Protein AF-A0A7K0EUH5-F1 (afdb_monomer)

Mean predicted aligned error: 6.53 Å

Radius of gyration: 20.94 Å; Cα contacts (8 Å, |Δi|>4): 415; chains: 1; bounding box: 50×51×57 Å

Solvent-accessible surface area (backbone atoms only — not comparable to full-atom values): 18573 Å² total; per-residue (Å²): 131,85,80,78,76,78,46,29,36,31,38,36,71,46,43,67,42,70,40,89,89,59,64,76,72,32,79,40,45,102,43,34,27,43,32,71,52,50,73,70,52,47,52,52,52,52,52,55,46,42,74,75,34,82,72,38,62,70,56,56,44,62,34,36,34,41,69,46,82,37,97,86,48,102,65,42,63,47,82,56,56,74,44,55,84,92,66,38,36,51,37,25,42,36,43,50,91,74,90,55,72,70,66,54,55,53,45,51,43,28,34,36,51,55,84,56,43,44,69,46,54,36,41,37,38,94,50,98,61,78,87,68,51,51,70,53,71,60,67,45,42,49,50,20,45,48,52,41,60,74,76,44,53,86,81,58,72,36,66,48,41,65,69,53,44,52,48,31,27,52,47,33,53,37,48,53,56,52,69,72,45,84,54,69,79,55,51,56,57,53,50,41,50,52,54,53,47,54,49,53,44,40,40,80,87,42,68,62,44,44,48,51,52,51,50,42,48,45,66,56,48,46,58,90,49,86,87,75,53,76,55,64,77,57,46,52,25,54,54,52,44,56,48,42,75,66,42,97,69,54,82,66,45,65,84,71,28,97,62,52,87,57,57,67,38,60,54,42,45,29,50,51,50,52,46,52,36,59,77,71,68,48,87,87,61,34,77,99,39,92,42,30,82,46,69,46,72,67,48,42,36,56,51,48,49,56,54,48,30,53,49,53,54,46,40,56,75,44,48,68,57,42,58,51,50,21,77,105

Sequence (328 aa):
METVEINDFIFLLNAYRISSDIKLPFLITENYYLERASEKQVHVIKEKLIEHTAYFKQYIAFHEISFTLNQYNENPFRFGKELDNQNWNYYIIASRNIKDLDQRFDLRVCCHLYNNLLMGPEFSFTSSEISNPFFDFDPLVLASYYEFLSLDIMKYNIEITLSMLQGIGDSYKRLKDLMSNSRESYQLIKMAIYNYYNTSKTPNQSQYKFLEFMSIFEFLLTEDTNGRGNPISRQLPAKIHLLNNRFSQSIDLKKYFDNPETPIKTFIEKLYSLRSDIAHGNIIKFKDSKIESLKNVYTAKLFANDLLSKTLIHSLIEPKLILDLKKC

Secondary structure (DSSP, 8-state):
-------EEEEETTEEEE-TTPPSSEEEETTEEEEEPPHHHHHHHHHHHHHH-TTHHHHHHHHHEEEEE-TTSSS-EEEEEEPPGGG---EEEEE-S---THHHHHHHHHHHHTTT--EEEEEE-SSS-TTS-EEE--HHHHHHHHHHHHHTGGG--EEEPHHHHHHHHHHHHHHHHHHH---HHHHHHHHHHHHHHHGGGS-TT-HHHHHHHHHHHHHHH----TTSS--HHHHHHHHHHHHHTTSSS---GGGT-S-TTS-HHHHHHHHHHHHHHHHTT-----TTSTTGGG-SHHHHHHHHHHHHHHHHHHHHH-HHHHHHHHH-

pLDDT: mean 84.82, std 12.95, range [41.34, 98.06]

Foldseek 3Di:
DPDQQQQKKWWQQQAQAAPPPDDPQDDLAPFKTKHADDPLRLVVVLVVQCVVDVVCVVSQQSQQWDWAADPPDPPRIDTHGGHDPVRGRTIIITGGPDPDPVLVVLLQLLCCLQLHRPGAWIFGHPDPDSPDTDTDHDVLLVVLVVLCVVPPSNPRRDHHYPVSSNLSSLLSVLLVVLVVDPPPLSVLLVVLSVLLSCLSSPHLVDLVSLLSLVVSLCSQQADDPVPPDDPPLVLSLVLLLVLQVVFPHHDQCVVQFPCSVPRSSLLSNLSVVVSVCVVVVHDDDLPPDSNVRNVDSSSNSVSSSNSSSSVSSVCSVCVVSSSVSHVD

Organism: NCBI:txid2025311

Structure (mmCIF, N/CA/C/O backbone):
data_AF-A0A7K0EUH5-F1
#
_entry.id   AF-A0A7K0EUH5-F1
#
loop_
_atom_site.group_PDB
_atom_site.id
_atom_site.type_symbol
_atom_site.label_atom_id
_atom_site.label_alt_id
_atom_site.label_comp_id
_atom_site.label_asym_id
_atom_site.label_entity_id
_atom_site.label_seq_id
_atom_site.pdbx_PDB_ins_code
_atom_site.Cartn_x
_atom_site.Cartn_y
_atom_site.Cartn_z
_atom_site.occupancy
_atom_site.B_iso_or_equiv
_atom_site.auth_seq_id
_atom_site.auth_comp_id
_atom_site.auth_asym_id
_atom_site.auth_atom_id
_atom_site.pdbx_PDB_model_num
ATOM 1 N N . MET A 1 1 ? -26.898 -11.585 23.975 1.00 43.28 1 MET A N 1
ATOM 2 C CA . MET A 1 1 ? -25.611 -11.495 23.259 1.00 43.28 1 MET A CA 1
ATOM 3 C C . MET A 1 1 ? -24.602 -11.013 24.274 1.00 43.28 1 MET A C 1
ATOM 5 O O . MET A 1 1 ? -24.772 -9.905 24.764 1.00 43.28 1 MET A O 1
ATOM 9 N N . GLU A 1 2 ? -23.656 -11.858 24.673 1.00 41.34 2 GLU A N 1
ATOM 10 C CA . GLU A 1 2 ? -22.540 -11.418 25.515 1.00 41.34 2 GLU A CA 1
ATOM 11 C C . GLU A 1 2 ? -21.740 -10.369 24.739 1.00 41.34 2 GLU A C 1
ATOM 13 O O . GLU A 1 2 ? -21.391 -10.574 23.574 1.00 41.34 2 GLU A O 1
ATOM 18 N N . THR A 1 3 ? -21.517 -9.210 25.352 1.00 50.75 3 THR A N 1
ATOM 19 C CA . THR A 1 3 ? -20.623 -8.187 24.819 1.00 50.75 3 THR A CA 1
ATOM 20 C C . THR A 1 3 ? -19.206 -8.735 24.903 1.00 50.75 3 THR A C 1
ATOM 22 O O . THR A 1 3 ? -18.606 -8.719 25.974 1.00 50.75 3 THR A O 1
ATOM 25 N N . VAL A 1 4 ? -18.695 -9.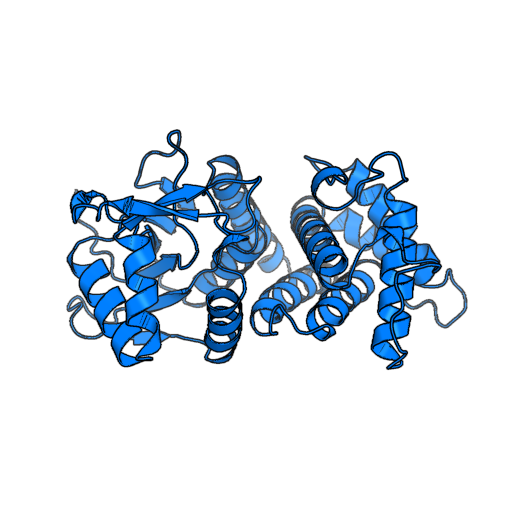269 23.793 1.00 55.34 4 VAL A N 1
ATOM 26 C CA . VAL A 1 4 ? -17.276 -9.617 23.671 1.00 55.34 4 VAL A CA 1
ATOM 27 C C . VAL A 1 4 ? -16.491 -8.323 23.859 1.00 55.34 4 VAL A C 1
ATOM 29 O O . VAL A 1 4 ? -16.595 -7.410 23.039 1.00 55.34 4 VAL A O 1
ATOM 32 N N . GLU A 1 5 ? -15.776 -8.222 24.975 1.00 62.75 5 GLU A N 1
ATOM 33 C CA . GLU A 1 5 ? -14.944 -7.067 25.286 1.00 62.75 5 GLU A CA 1
ATOM 34 C C . GLU A 1 5 ? -13.823 -6.986 24.238 1.00 62.75 5 GLU A C 1
ATOM 36 O O . GLU A 1 5 ? -13.088 -7.952 24.010 1.00 62.75 5 GLU A O 1
ATOM 41 N N . ILE A 1 6 ? -13.762 -5.870 23.505 1.00 60.91 6 ILE A N 1
ATOM 42 C CA . ILE A 1 6 ? -12.742 -5.653 22.475 1.00 60.91 6 ILE A CA 1
ATOM 43 C C . ILE A 1 6 ? -11.440 -5.325 23.198 1.00 60.91 6 ILE A C 1
ATOM 45 O O . ILE A 1 6 ? -11.206 -4.178 23.580 1.00 60.91 6 ILE A O 1
ATOM 49 N N . ASN A 1 7 ? -10.608 -6.348 23.368 1.00 70.38 7 ASN A N 1
ATOM 50 C CA . ASN A 1 7 ? -9.346 -6.236 24.089 1.00 70.38 7 ASN A CA 1
ATOM 51 C C . ASN A 1 7 ? -8.161 -5.900 23.189 1.00 70.38 7 ASN A C 1
ATOM 53 O O . ASN A 1 7 ? -7.096 -5.674 23.721 1.00 70.38 7 ASN A O 1
ATOM 57 N N . ASP A 1 8 ? -8.294 -5.848 21.861 1.00 85.19 8 ASP A N 1
ATOM 58 C CA . ASP A 1 8 ? -7.186 -5.464 20.980 1.00 85.19 8 ASP A CA 1
ATOM 59 C C . ASP A 1 8 ? -7.700 -4.684 19.771 1.00 85.19 8 ASP A C 1
ATOM 61 O O . ASP A 1 8 ? -8.682 -5.071 19.124 1.00 85.19 8 ASP A O 1
ATOM 65 N N . PHE A 1 9 ? -7.026 -3.587 19.434 1.00 88.88 9 PHE A N 1
ATOM 66 C CA . PHE A 1 9 ? -7.367 -2.808 18.253 1.00 88.88 9 PHE A CA 1
ATOM 67 C C . PHE A 1 9 ? -6.162 -2.098 17.645 1.00 88.88 9 PHE A C 1
ATOM 69 O O . PHE A 1 9 ? -5.162 -1.815 18.304 1.00 88.88 9 PHE A O 1
ATOM 76 N N . ILE A 1 10 ? -6.285 -1.770 16.362 1.00 88.31 10 ILE A N 1
ATOM 77 C CA . ILE A 1 10 ? -5.284 -0.996 15.633 1.00 88.31 10 ILE A CA 1
ATOM 78 C C . ILE A 1 10 ? -5.914 0.317 15.195 1.00 88.31 10 ILE A C 1
ATOM 80 O O . ILE A 1 10 ? -6.948 0.320 14.526 1.00 88.31 10 ILE A O 1
ATOM 84 N N . PHE A 1 11 ? -5.303 1.435 15.579 1.00 88.31 11 PHE A N 1
ATOM 85 C CA . PHE A 1 11 ? -5.778 2.757 15.184 1.00 88.31 11 PHE A CA 1
ATOM 86 C C . PHE A 1 11 ? -5.409 3.057 13.728 1.00 88.31 11 PHE A C 1
ATOM 88 O O . PHE A 1 11 ? -4.272 2.838 13.311 1.00 88.31 11 PHE A O 1
ATOM 95 N N . LEU A 1 12 ? -6.358 3.566 12.943 1.00 87.38 12 LEU A N 1
ATOM 96 C CA . LEU A 1 12 ? -6.121 3.966 11.557 1.00 87.38 12 LEU A CA 1
ATOM 97 C C . LEU A 1 12 ? -5.727 5.445 11.498 1.00 87.38 12 LEU A C 1
ATOM 99 O O . LEU A 1 12 ? -6.581 6.327 11.540 1.00 87.38 12 LEU A O 1
ATOM 103 N N . LEU A 1 13 ? -4.424 5.710 11.386 1.00 78.62 13 LEU A N 1
ATOM 104 C CA . LEU A 1 13 ? -3.861 7.059 11.516 1.00 78.62 13 LEU A CA 1
ATOM 105 C C . LEU A 1 13 ? -4.276 8.011 10.392 1.00 78.62 13 LEU A C 1
ATOM 107 O O . LEU A 1 13 ? -4.531 9.182 10.646 1.00 78.62 13 LEU A O 1
ATOM 111 N N . ASN A 1 14 ? -4.331 7.521 9.151 1.00 75.00 14 ASN A N 1
ATOM 112 C CA . ASN A 1 14 ? -4.622 8.338 7.967 1.00 75.00 14 ASN A CA 1
ATOM 113 C C . ASN A 1 14 ? -6.053 8.160 7.428 1.00 75.00 14 ASN A C 1
ATOM 115 O O . ASN A 1 14 ? -6.356 8.592 6.311 1.00 75.00 14 ASN A O 1
ATOM 119 N N . ALA A 1 15 ? -6.927 7.508 8.201 1.00 71.88 15 ALA A N 1
ATOM 120 C CA . ALA A 1 15 ? -8.329 7.329 7.859 1.00 71.88 15 ALA A CA 1
ATOM 121 C C . ALA A 1 15 ? -9.161 8.463 8.459 1.00 71.88 15 ALA A C 1
ATOM 123 O O . ALA A 1 15 ? -9.450 8.476 9.653 1.00 71.88 15 ALA A O 1
ATOM 124 N N . TYR A 1 16 ? -9.580 9.403 7.617 1.00 74.06 16 TYR A N 1
ATOM 125 C CA . TYR A 1 16 ? -10.341 10.574 8.070 1.00 74.06 16 TYR A CA 1
ATOM 126 C C . TYR A 1 16 ? -11.807 10.542 7.650 1.00 74.06 16 TYR A C 1
ATOM 128 O O . TYR A 1 16 ? -12.625 11.280 8.192 1.00 74.06 16 TYR A O 1
ATOM 136 N N . ARG A 1 17 ? -12.159 9.674 6.699 1.00 84.56 17 ARG A N 1
ATOM 137 C CA . ARG A 1 17 ? -13.533 9.482 6.249 1.00 84.56 17 ARG A CA 1
ATOM 138 C C . ARG A 1 17 ? -13.773 8.023 5.909 1.00 84.56 17 ARG A C 1
ATOM 140 O O . ARG A 1 17 ? -12.926 7.360 5.316 1.00 84.56 17 ARG A O 1
ATOM 147 N N . ILE A 1 18 ? -14.961 7.556 6.254 1.00 89.62 18 ILE A N 1
ATOM 148 C CA . ILE A 1 18 ? -15.502 6.290 5.784 1.00 89.62 18 ILE A CA 1
ATOM 149 C C . ILE A 1 18 ? -16.613 6.630 4.797 1.00 89.62 18 ILE A C 1
ATOM 151 O O . ILE A 1 18 ? -17.441 7.507 5.068 1.00 89.62 18 ILE A O 1
ATOM 155 N N . SER A 1 19 ? -16.592 5.975 3.640 1.00 92.00 19 SER A N 1
ATOM 156 C CA . SER A 1 19 ? -17.619 6.147 2.621 1.00 92.00 19 SER A CA 1
ATOM 157 C C . SER A 1 19 ? -19.003 5.830 3.197 1.00 92.00 19 SER A C 1
ATOM 159 O O . SER A 1 19 ? -19.171 4.916 4.004 1.00 92.00 19 SER A O 1
ATOM 161 N N . SER A 1 20 ? -20.012 6.608 2.804 1.00 92.50 20 SER A N 1
ATOM 162 C CA . SER A 1 20 ? -21.357 6.560 3.400 1.00 92.50 20 SER A CA 1
ATOM 163 C C . SER A 1 20 ? -22.110 5.245 3.166 1.00 92.50 20 SER A C 1
ATOM 165 O O . SER A 1 20 ? -23.120 4.991 3.817 1.00 92.50 20 SER A O 1
ATOM 167 N N . ASP A 1 21 ? -21.654 4.429 2.218 1.00 94.69 21 ASP A N 1
ATOM 168 C CA . ASP A 1 21 ? -22.181 3.096 1.920 1.00 94.69 21 ASP A CA 1
ATOM 169 C C . ASP A 1 21 ? -21.685 2.014 2.898 1.00 94.69 21 ASP A C 1
ATOM 171 O O . ASP A 1 21 ? -22.255 0.923 2.947 1.00 94.69 21 ASP A O 1
ATOM 175 N N . ILE A 1 22 ? -20.674 2.310 3.721 1.00 96.06 22 ILE A N 1
ATOM 176 C CA . ILE A 1 22 ? -20.170 1.396 4.747 1.00 96.06 22 ILE A CA 1
ATOM 177 C C . ILE A 1 22 ? -20.955 1.598 6.046 1.00 96.06 22 ILE A C 1
ATOM 179 O O . ILE A 1 22 ? -20.916 2.658 6.673 1.00 96.06 22 ILE A O 1
ATOM 183 N N . LYS A 1 23 ? -21.626 0.537 6.501 1.00 96.44 23 LYS A N 1
ATOM 184 C CA . LYS A 1 23 ? -22.253 0.485 7.829 1.00 96.44 23 LYS A CA 1
ATOM 185 C C . LYS A 1 23 ? -21.263 -0.077 8.843 1.00 96.44 23 LYS A C 1
ATOM 187 O O . LYS A 1 23 ? -20.721 -1.156 8.628 1.00 96.44 23 LYS A O 1
ATOM 192 N N . LEU A 1 24 ? -21.052 0.649 9.940 1.00 95.12 24 LEU A N 1
ATOM 193 C CA . LEU A 1 24 ? -20.181 0.225 11.037 1.00 95.12 24 LEU A CA 1
ATOM 194 C C . LEU A 1 24 ? -20.993 -0.469 12.147 1.00 95.12 24 LEU A C 1
ATOM 196 O O . LEU A 1 24 ? -22.111 -0.025 12.421 1.00 95.12 24 LEU A O 1
ATOM 200 N N . PRO A 1 25 ? -20.444 -1.506 12.808 1.00 96.00 25 PRO A N 1
ATOM 201 C CA . PRO A 1 25 ? -19.154 -2.143 12.518 1.00 96.00 25 PRO A CA 1
ATOM 202 C C . PRO A 1 25 ? -19.183 -2.918 11.186 1.00 96.00 25 PRO A C 1
ATOM 204 O O . PRO A 1 25 ? -20.187 -3.546 10.855 1.00 96.00 25 PRO A O 1
ATOM 207 N N . PHE A 1 26 ? -18.084 -2.881 10.427 1.00 96.06 26 PHE A N 1
ATOM 208 C CA . PHE A 1 26 ? -17.949 -3.592 9.150 1.00 96.06 26 PHE A CA 1
ATOM 209 C C . PHE A 1 26 ? -16.983 -4.771 9.290 1.00 96.06 26 PHE A C 1
ATOM 211 O O . PHE A 1 26 ? -15.831 -4.577 9.671 1.00 96.06 26 PHE A O 1
ATOM 218 N N . LEU A 1 27 ? -17.427 -5.982 8.950 1.00 95.94 27 LEU A N 1
ATOM 219 C CA . LEU A 1 27 ? -16.596 -7.189 8.959 1.00 95.94 27 LEU A CA 1
ATOM 220 C C . LEU A 1 27 ? -15.605 -7.167 7.783 1.00 95.94 27 LEU A C 1
ATOM 222 O O . LEU A 1 27 ? -16.016 -7.311 6.634 1.00 95.94 27 LEU A O 1
ATOM 226 N N . ILE A 1 28 ? -14.310 -7.015 8.065 1.00 95.06 28 ILE A N 1
ATOM 227 C CA . ILE A 1 28 ? -13.242 -7.090 7.053 1.00 95.06 28 ILE A CA 1
ATOM 228 C C . ILE A 1 28 ? -12.889 -8.559 6.785 1.00 95.06 28 ILE A C 1
ATOM 230 O O . ILE A 1 28 ? -12.829 -8.998 5.640 1.00 95.06 28 ILE A O 1
ATOM 234 N N . THR A 1 29 ? -12.657 -9.324 7.854 1.00 93.44 29 THR A N 1
ATOM 235 C CA . THR A 1 29 ? -12.379 -10.773 7.837 1.00 93.44 29 THR A CA 1
ATOM 236 C C . THR A 1 29 ? -13.012 -11.406 9.082 1.00 93.44 29 THR A C 1
ATOM 238 O O . THR A 1 29 ? -13.458 -10.667 9.952 1.00 93.44 29 THR A O 1
ATOM 241 N N . GLU A 1 30 ? -13.040 -12.741 9.197 1.00 89.94 30 GLU A N 1
ATOM 242 C CA . GLU A 1 30 ? -13.678 -13.497 10.298 1.00 89.94 30 GLU A CA 1
ATOM 243 C C . GLU A 1 30 ? -13.457 -12.895 11.702 1.00 89.94 30 GLU A C 1
ATOM 245 O O . GLU A 1 30 ? -14.389 -12.844 12.506 1.00 89.94 30 GLU A O 1
ATOM 250 N N . ASN A 1 31 ? -12.260 -12.354 11.956 1.00 90.56 31 ASN A N 1
ATOM 251 C CA . ASN A 1 31 ? -11.856 -11.828 13.260 1.00 90.56 31 ASN A CA 1
ATOM 252 C C . ASN A 1 31 ? -11.599 -10.312 13.293 1.00 90.56 31 ASN A C 1
ATOM 254 O O . ASN A 1 31 ? -11.258 -9.785 14.351 1.00 90.56 31 ASN A O 1
ATOM 258 N N . TYR A 1 32 ? -11.747 -9.601 12.173 1.00 92.25 32 TYR A N 1
ATOM 259 C CA . TYR A 1 32 ? -11.386 -8.184 12.079 1.00 92.25 32 TYR A CA 1
ATOM 260 C C . TYR A 1 32 ? -12.544 -7.316 11.622 1.00 92.25 32 TYR A C 1
ATOM 262 O O . TYR A 1 32 ? -13.162 -7.571 10.586 1.00 92.25 32 TYR A O 1
ATOM 270 N N . TYR A 1 33 ? -12.779 -6.242 12.368 1.00 94.62 33 TYR A N 1
ATOM 271 C CA . TYR A 1 33 ? -13.891 -5.329 12.152 1.00 94.62 33 TYR A CA 1
ATOM 272 C C . TYR A 1 33 ? -13.383 -3.896 12.056 1.00 94.62 33 TYR A C 1
ATOM 274 O O . TYR A 1 33 ? -12.627 -3.452 12.914 1.00 94.62 33 TYR A O 1
ATOM 282 N N . LEU A 1 34 ? -13.813 -3.157 11.035 1.00 94.81 34 LEU A N 1
ATOM 283 C CA . LEU A 1 34 ? -13.679 -1.704 11.016 1.00 94.81 34 LEU A CA 1
ATOM 284 C C . LEU A 1 34 ? -14.784 -1.101 11.882 1.00 94.81 34 LEU A C 1
ATOM 286 O O . LEU A 1 34 ? -15.968 -1.344 11.634 1.00 94.81 34 LEU A O 1
ATOM 290 N N . GLU A 1 35 ? -14.409 -0.290 12.866 1.00 94.75 35 GLU A N 1
ATOM 291 C CA . GLU A 1 35 ? -15.338 0.305 13.829 1.00 94.75 35 GLU A CA 1
ATOM 292 C C . GLU A 1 35 ? -14.965 1.759 14.145 1.00 94.75 35 GLU A C 1
ATOM 294 O O . GLU A 1 35 ? -13.840 2.201 13.895 1.00 94.75 35 GLU A O 1
ATOM 299 N N . ARG A 1 36 ? -15.911 2.510 14.724 1.00 93.62 36 ARG A N 1
ATOM 300 C CA . ARG A 1 36 ? -15.568 3.742 15.446 1.00 93.62 36 ARG A CA 1
ATOM 301 C C . ARG A 1 36 ? -14.983 3.363 16.799 1.00 93.62 36 ARG A C 1
ATOM 303 O O . ARG A 1 36 ? -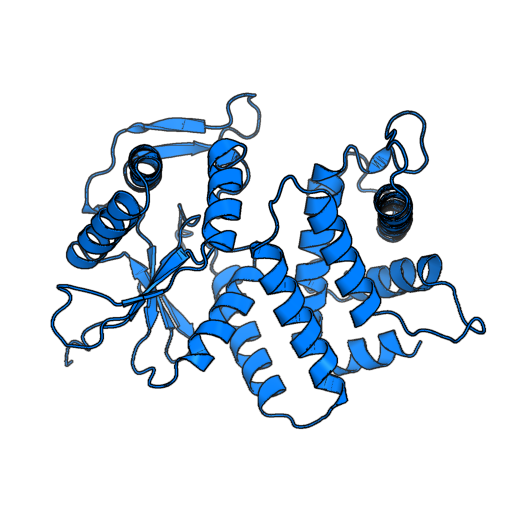15.504 2.470 17.463 1.00 93.62 36 ARG A O 1
ATOM 310 N N . ALA A 1 37 ? -13.936 4.066 17.209 1.00 92.56 37 ALA A N 1
ATOM 311 C CA . ALA A 1 37 ? -13.405 3.939 18.554 1.00 92.56 37 ALA A CA 1
ATOM 312 C C . ALA A 1 37 ? -14.461 4.385 19.581 1.00 92.56 37 ALA A C 1
ATOM 314 O O . ALA A 1 37 ? -15.111 5.416 19.413 1.00 92.56 37 ALA A O 1
ATOM 315 N N . SER A 1 38 ? -14.611 3.621 20.659 1.00 92.12 38 SER A N 1
ATOM 316 C CA . SER A 1 38 ? -15.360 4.042 21.847 1.00 92.12 38 SER A CA 1
ATOM 317 C C . SER A 1 38 ? -14.645 5.186 22.571 1.00 92.12 38 SER A C 1
ATOM 319 O O . SER A 1 38 ? -13.440 5.372 22.406 1.00 92.12 38 SER A O 1
ATOM 321 N N . GLU A 1 39 ? -15.347 5.914 23.445 1.00 91.56 39 GLU A N 1
ATOM 322 C CA . GLU A 1 39 ? -14.747 7.004 24.235 1.00 91.56 39 GLU A CA 1
ATOM 323 C C . GLU A 1 39 ? -13.500 6.551 25.012 1.00 91.56 39 GLU A C 1
ATOM 325 O O . GLU A 1 39 ? -12.492 7.256 25.052 1.00 91.56 39 GLU A O 1
ATOM 330 N N . LYS A 1 40 ? -13.535 5.329 25.559 1.00 89.00 40 LYS A N 1
ATOM 331 C CA . LYS A 1 40 ? -12.407 4.720 26.272 1.00 89.00 40 LYS A CA 1
ATOM 332 C C . LYS A 1 40 ? -11.210 4.482 25.349 1.00 89.00 40 LYS A C 1
ATOM 334 O O . LYS A 1 40 ? -10.081 4.791 25.714 1.00 89.00 40 LYS A O 1
ATOM 339 N N . GLN A 1 41 ? -11.453 3.973 24.141 1.00 90.06 41 GLN A N 1
ATOM 340 C CA . GLN A 1 41 ? -10.403 3.757 23.142 1.00 90.06 41 GLN A CA 1
ATOM 341 C C . GLN A 1 41 ? -9.831 5.086 22.640 1.00 90.06 41 GLN A C 1
ATOM 343 O O . GLN A 1 41 ? -8.618 5.203 22.513 1.00 90.06 41 GLN A O 1
ATOM 348 N N . VAL A 1 42 ? -10.669 6.105 22.420 1.00 91.94 42 VAL A N 1
ATOM 349 C CA . VAL A 1 42 ? -10.207 7.455 22.060 1.00 91.94 42 VAL A CA 1
ATOM 350 C C . VAL A 1 42 ? -9.311 8.034 23.149 1.00 91.94 42 VAL A C 1
ATOM 352 O O . VAL A 1 42 ? -8.251 8.570 22.836 1.00 91.94 42 VAL A O 1
ATOM 355 N N . HIS A 1 43 ? -9.698 7.903 24.420 1.00 90.06 43 HIS A N 1
ATOM 356 C CA . HIS A 1 43 ? -8.879 8.365 25.537 1.00 90.06 43 HIS A CA 1
ATOM 357 C C . HIS A 1 43 ? -7.488 7.718 25.520 1.00 90.06 43 HIS A C 1
ATOM 359 O O . HIS A 1 43 ? -6.490 8.435 25.514 1.00 90.06 43 HIS A O 1
ATOM 365 N N . VAL A 1 44 ? -7.432 6.387 25.397 1.00 88.50 44 VAL A N 1
ATOM 366 C CA . VAL A 1 44 ? -6.176 5.629 25.300 1.00 88.50 44 VAL A CA 1
ATOM 367 C C . VAL A 1 44 ? -5.339 6.062 24.094 1.00 88.50 44 VAL A C 1
ATOM 369 O O . VAL A 1 44 ? -4.139 6.291 24.233 1.00 88.50 44 VAL A O 1
ATOM 372 N N . ILE A 1 45 ? -5.953 6.199 22.912 1.00 87.94 45 ILE A N 1
ATOM 373 C CA . ILE A 1 45 ? -5.262 6.649 21.696 1.00 87.94 45 ILE A CA 1
ATOM 374 C C . ILE A 1 45 ? -4.626 8.020 21.940 1.00 87.94 45 ILE A C 1
ATOM 376 O O . ILE A 1 45 ? -3.443 8.207 21.663 1.00 87.94 45 ILE A O 1
ATOM 380 N N . LYS A 1 46 ? -5.391 8.977 22.479 1.00 88.94 46 LYS A N 1
ATOM 381 C CA . LYS A 1 46 ? -4.913 10.342 22.733 1.00 88.94 46 LYS A CA 1
ATOM 382 C C . LYS A 1 46 ? -3.786 10.357 23.756 1.00 88.94 46 LYS A C 1
ATOM 384 O O . LYS A 1 46 ? -2.757 10.970 23.493 1.00 88.94 46 LYS A O 1
ATOM 389 N N . GLU A 1 47 ? -3.968 9.685 24.889 1.00 87.25 47 GLU A N 1
ATOM 390 C CA . GLU A 1 47 ? -2.967 9.593 25.951 1.00 87.25 47 GLU A CA 1
ATOM 391 C C . GLU A 1 47 ? -1.657 9.021 25.407 1.00 87.25 47 GLU A C 1
ATOM 393 O O . GLU A 1 47 ? -0.626 9.689 25.459 1.00 87.25 47 GLU A O 1
ATOM 398 N N . LYS A 1 48 ? -1.707 7.844 24.774 1.00 83.81 48 LYS A N 1
ATOM 399 C CA . LYS A 1 48 ? -0.509 7.164 24.273 1.00 83.81 48 LYS A CA 1
ATOM 400 C C . LYS A 1 48 ? 0.160 7.921 23.132 1.00 83.81 48 LYS A C 1
ATOM 402 O O . LYS A 1 48 ? 1.385 8.000 23.109 1.00 83.81 48 LYS A O 1
ATOM 407 N N . LEU A 1 49 ? -0.591 8.524 22.209 1.00 80.25 49 LEU A N 1
ATOM 408 C CA . LEU A 1 49 ? 0.014 9.364 21.170 1.00 80.25 49 LEU A CA 1
ATOM 409 C C . LEU A 1 49 ? 0.710 10.590 21.783 1.00 80.25 49 LEU A C 1
ATOM 411 O O . LEU A 1 49 ? 1.847 10.882 21.422 1.00 80.25 49 LEU A O 1
ATOM 415 N N . ILE A 1 50 ? 0.080 11.276 22.741 1.00 80.88 50 ILE A N 1
ATOM 416 C CA . ILE A 1 50 ? 0.667 12.452 23.405 1.00 80.88 50 ILE A CA 1
ATOM 417 C C . ILE A 1 50 ? 1.908 12.082 24.228 1.00 80.88 50 ILE A C 1
ATOM 419 O O . ILE A 1 50 ? 2.890 12.823 24.192 1.00 80.88 50 ILE A O 1
ATOM 423 N N . GLU A 1 51 ? 1.879 10.959 24.952 1.00 79.19 51 GLU A N 1
ATOM 424 C CA . GLU A 1 51 ? 3.021 10.457 25.730 1.00 79.19 51 GLU A CA 1
ATOM 425 C C . GLU A 1 51 ? 4.256 10.248 24.852 1.00 79.19 51 GLU A C 1
ATOM 427 O O . GLU A 1 51 ? 5.372 10.565 25.263 1.00 79.19 51 GLU A O 1
ATOM 432 N N . HIS A 1 52 ? 4.059 9.741 23.634 1.00 72.19 52 HIS A N 1
ATOM 433 C CA . HIS A 1 52 ? 5.172 9.375 22.771 1.00 72.19 52 HIS A CA 1
ATOM 434 C C . HIS A 1 52 ? 5.750 10.569 22.012 1.00 72.19 52 HIS A C 1
ATOM 436 O O . HIS A 1 52 ? 6.961 10.563 21.808 1.00 72.19 52 HIS A O 1
ATOM 442 N N . THR A 1 53 ? 4.972 11.609 21.652 1.00 66.44 53 THR A N 1
ATOM 443 C CA . THR A 1 53 ? 5.548 12.921 21.279 1.00 66.44 53 THR A CA 1
ATOM 444 C C . THR A 1 53 ? 4.640 14.135 21.509 1.00 66.44 53 THR A C 1
ATOM 446 O O . THR A 1 53 ? 3.436 14.129 21.259 1.00 66.44 53 THR A O 1
ATOM 449 N N . ALA A 1 54 ? 5.268 15.272 21.836 1.00 67.00 54 ALA A N 1
ATOM 450 C CA . ALA A 1 54 ? 4.600 16.573 21.929 1.00 67.00 54 ALA A CA 1
ATOM 451 C C . ALA A 1 54 ? 4.018 17.074 20.588 1.00 67.00 54 ALA A C 1
ATOM 453 O O . ALA A 1 54 ? 3.084 17.880 20.591 1.00 67.00 54 ALA A O 1
ATOM 454 N N . TYR A 1 55 ? 4.533 16.589 19.452 1.00 66.31 55 TYR A N 1
ATOM 455 C CA . TYR A 1 55 ? 4.057 16.965 18.117 1.00 66.31 55 TYR A CA 1
ATOM 456 C C . TYR A 1 55 ? 2.659 16.398 17.820 1.00 66.31 55 TYR A C 1
ATOM 458 O O . TYR A 1 55 ? 1.910 16.988 17.043 1.00 66.31 55 TYR A O 1
ATOM 466 N N . PHE A 1 56 ? 2.246 15.326 18.508 1.00 68.88 56 PHE A N 1
ATOM 467 C CA . PHE A 1 56 ? 0.940 14.694 18.313 1.00 68.88 56 PHE A CA 1
ATOM 468 C C . PHE A 1 56 ? -0.278 15.526 18.692 1.00 68.88 56 PHE A C 1
ATOM 470 O O . PHE A 1 56 ? -1.361 15.270 18.166 1.00 68.88 56 PHE A O 1
ATOM 477 N N . LYS A 1 57 ? -0.127 16.565 19.520 1.00 70.50 57 LYS A N 1
ATOM 478 C CA . LYS A 1 57 ? -1.260 17.424 19.897 1.00 70.50 57 LYS A CA 1
ATOM 479 C C . LYS A 1 57 ? -1.919 18.096 18.693 1.00 70.50 57 LYS A C 1
ATOM 481 O O . LYS A 1 57 ? -3.140 18.178 18.639 1.00 70.50 57 LYS A O 1
ATOM 486 N N . GLN A 1 58 ? -1.126 18.541 17.718 1.00 70.75 58 GLN A N 1
ATOM 487 C CA . GLN A 1 58 ? -1.660 19.144 16.493 1.00 70.75 58 GLN A CA 1
ATOM 488 C C . GLN A 1 58 ? -2.315 18.094 15.586 1.00 70.75 58 GLN A C 1
ATOM 490 O O . GLN A 1 58 ? -3.222 18.419 14.828 1.00 70.75 58 GLN A O 1
ATOM 495 N N . TYR A 1 59 ? -1.892 16.830 15.685 1.00 73.06 59 TYR A N 1
ATOM 496 C CA . TYR A 1 59 ? -2.382 15.758 14.821 1.00 73.06 59 TYR A CA 1
ATOM 497 C C . TYR A 1 59 ? -3.710 15.162 15.283 1.00 73.06 59 TYR A C 1
ATOM 499 O O . TYR A 1 59 ? -4.586 14.892 14.466 1.00 73.06 59 TYR A O 1
ATOM 507 N N . ILE A 1 60 ? -3.890 15.042 16.597 1.00 78.56 60 ILE A N 1
ATOM 508 C CA . ILE A 1 60 ? -5.171 14.696 17.229 1.00 78.56 60 ILE A CA 1
ATOM 509 C C . ILE A 1 60 ? -6.292 15.610 16.714 1.00 78.56 60 ILE A C 1
ATOM 511 O O . ILE A 1 60 ? -7.387 15.138 16.414 1.00 78.56 60 ILE A O 1
ATOM 515 N N . ALA A 1 61 ? -5.989 16.892 16.492 1.00 80.94 61 ALA A N 1
ATOM 516 C CA . ALA A 1 61 ? -6.950 17.857 15.977 1.00 80.94 61 ALA A CA 1
ATOM 517 C C . ALA A 1 61 ? -7.536 17.473 14.601 1.00 80.94 61 ALA A C 1
ATOM 519 O O . ALA A 1 61 ? -8.691 17.789 14.339 1.00 80.94 61 ALA A O 1
ATOM 520 N N . PHE A 1 62 ? -6.823 16.738 13.734 1.00 79.88 62 PHE A N 1
ATOM 521 C CA . PHE A 1 62 ? -7.380 16.295 12.440 1.00 79.88 62 PHE A CA 1
ATOM 522 C C . PHE A 1 62 ? -8.497 15.255 12.582 1.00 79.88 62 PHE A C 1
ATOM 524 O O . PHE A 1 62 ? -9.331 15.126 11.686 1.00 79.88 62 PHE A O 1
ATOM 531 N N . HIS A 1 63 ? -8.542 14.526 13.698 1.00 86.62 63 HIS A N 1
ATOM 532 C CA . HIS A 1 63 ? -9.635 13.599 13.993 1.00 86.62 63 HIS A CA 1
ATOM 533 C C . HIS A 1 63 ? -10.821 14.302 14.668 1.00 86.62 63 HIS A C 1
ATOM 535 O O . HIS A 1 63 ? -11.919 13.750 14.712 1.00 86.62 63 HIS A O 1
ATOM 541 N N . GLU A 1 64 ? -10.619 15.527 15.150 1.00 91.06 64 GLU A N 1
ATOM 542 C CA . GLU A 1 64 ? -11.575 16.286 15.964 1.00 91.06 64 GLU A CA 1
ATOM 543 C C . GLU A 1 64 ? -12.081 17.545 15.249 1.00 91.06 64 GLU A C 1
ATOM 545 O O . GLU A 1 64 ? -12.920 18.263 15.777 1.00 91.06 64 GLU A O 1
ATOM 550 N N . ILE A 1 65 ? -11.612 17.820 14.031 1.00 87.56 65 ILE A N 1
ATOM 551 C CA . ILE A 1 65 ? -11.982 18.997 13.244 1.00 87.56 65 ILE A CA 1
ATOM 552 C C . ILE A 1 65 ? -12.496 18.551 11.875 1.00 87.56 65 ILE A C 1
ATOM 554 O O . ILE A 1 65 ? -11.916 17.698 11.204 1.00 87.56 65 ILE A O 1
ATOM 558 N N . SER A 1 66 ? -13.600 19.152 11.435 1.00 86.56 66 SER A N 1
ATOM 559 C CA . SER A 1 66 ? -14.079 19.002 10.059 1.00 86.56 66 SER A CA 1
ATOM 560 C C . SER A 1 66 ? -13.133 19.708 9.092 1.00 86.56 66 SER A C 1
ATOM 562 O O . SER A 1 66 ? -12.620 20.777 9.396 1.00 86.56 66 SER A O 1
ATOM 564 N N . PHE A 1 67 ? -12.924 19.176 7.896 1.00 80.88 67 PHE A N 1
ATOM 565 C CA . PHE A 1 67 ? -12.150 19.869 6.869 1.00 80.88 67 PHE A CA 1
ATOM 566 C C . PHE A 1 67 ? -12.758 19.635 5.491 1.00 80.88 67 PHE A C 1
ATOM 568 O O . PHE A 1 67 ? -13.412 18.620 5.247 1.00 80.88 67 PHE A O 1
ATOM 575 N N . THR A 1 68 ? -12.536 20.573 4.574 1.00 77.88 68 THR A N 1
ATOM 576 C CA . THR A 1 68 ? -12.883 20.399 3.161 1.00 77.88 68 THR A CA 1
ATOM 577 C C . THR A 1 68 ? -11.626 20.336 2.308 1.00 77.88 68 THR A C 1
ATOM 579 O O . THR A 1 68 ? -10.705 21.132 2.482 1.00 77.88 68 THR A O 1
ATOM 582 N N . LEU A 1 69 ? -11.608 19.369 1.390 1.00 69.31 69 LEU A N 1
ATOM 583 C CA . LEU A 1 69 ? -10.576 19.200 0.371 1.00 69.31 69 LEU A CA 1
ATOM 584 C C . LEU A 1 69 ? -10.863 20.142 -0.799 1.00 69.31 69 LEU A C 1
ATOM 586 O O . LEU A 1 69 ? -11.899 20.014 -1.451 1.00 69.31 69 LEU A O 1
ATOM 590 N N . ASN A 1 70 ? -9.942 21.053 -1.090 1.00 67.38 70 ASN A N 1
ATOM 591 C CA . ASN A 1 70 ? -9.966 21.857 -2.301 1.00 67.38 70 ASN A CA 1
ATOM 592 C C . ASN A 1 70 ? -8.823 21.419 -3.222 1.00 67.38 70 ASN A C 1
ATOM 594 O O . ASN A 1 70 ? -7.677 21.817 -3.040 1.00 67.38 70 ASN A O 1
ATOM 598 N N . GLN A 1 71 ? -9.135 20.582 -4.212 1.00 57.62 71 GLN A N 1
ATOM 599 C CA . GLN A 1 71 ? -8.135 19.953 -5.087 1.00 57.62 71 GLN A CA 1
ATOM 600 C C . GLN A 1 71 ? -7.390 20.941 -6.009 1.00 57.62 71 GLN A C 1
ATOM 602 O O . GLN A 1 71 ? -6.438 20.540 -6.670 1.00 57.62 71 GLN A O 1
ATOM 607 N N . TYR A 1 72 ? -7.795 22.217 -6.046 1.00 57.44 72 TYR A N 1
ATOM 608 C CA . TYR A 1 72 ? -7.301 23.213 -7.005 1.00 57.44 72 TYR A CA 1
ATOM 609 C C . TYR A 1 72 ? -6.484 24.364 -6.391 1.00 57.44 72 TYR A C 1
ATOM 611 O O . TYR A 1 72 ? -6.014 25.218 -7.137 1.00 57.44 72 TYR A O 1
ATOM 619 N N . ASN A 1 73 ? -6.292 24.404 -5.066 1.00 54.38 73 ASN A N 1
ATOM 620 C CA . ASN A 1 73 ? -5.583 25.501 -4.393 1.00 54.38 73 ASN A CA 1
ATOM 621 C C . ASN A 1 73 ? -4.230 25.065 -3.810 1.00 54.38 73 ASN A C 1
ATOM 623 O O . ASN A 1 73 ? -4.071 23.930 -3.370 1.00 54.38 73 ASN A O 1
ATOM 627 N N . GLU A 1 74 ? -3.289 26.015 -3.714 1.00 57.34 74 GLU A N 1
ATOM 628 C CA . GLU A 1 74 ? -1.985 25.841 -3.042 1.00 57.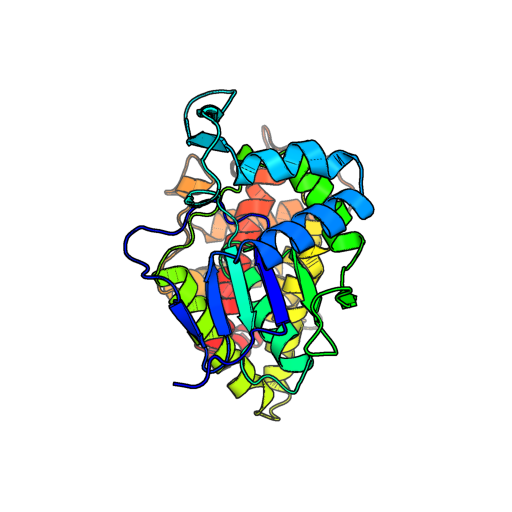34 74 GLU A CA 1
ATOM 629 C C . GLU A 1 74 ? -2.122 25.411 -1.574 1.00 57.34 74 GLU A C 1
ATOM 631 O O . GLU A 1 74 ? -1.241 24.741 -1.038 1.00 57.34 74 GLU A O 1
ATOM 636 N N . ASN A 1 75 ? -3.251 25.751 -0.941 1.00 61.28 75 ASN A N 1
ATOM 637 C CA . ASN A 1 75 ? -3.655 25.206 0.346 1.00 61.28 75 ASN A CA 1
ATOM 638 C C . ASN A 1 75 ? -4.877 24.287 0.155 1.00 61.28 75 ASN A C 1
ATOM 640 O O . ASN A 1 75 ? -6.009 24.777 0.065 1.00 61.28 75 ASN A O 1
ATOM 644 N N . PRO A 1 76 ? -4.671 22.965 0.040 1.00 63.19 76 PRO A N 1
ATOM 645 C CA . PRO A 1 76 ? -5.725 22.021 -0.323 1.00 63.19 76 PRO A CA 1
ATOM 646 C C . PRO A 1 76 ? -6.755 21.774 0.787 1.00 63.19 76 PRO A C 1
ATOM 648 O O . PRO A 1 76 ? -7.698 21.018 0.563 1.00 63.19 76 PRO A O 1
ATOM 651 N N . PHE A 1 77 ? -6.621 22.404 1.962 1.00 65.12 77 PHE A N 1
ATOM 652 C CA . PHE A 1 77 ? -7.559 22.253 3.072 1.00 65.12 77 PHE A CA 1
ATOM 653 C C . PHE A 1 77 ? -8.049 23.578 3.602 1.00 65.12 77 PHE A C 1
ATOM 655 O O . PHE A 1 77 ? -7.286 24.508 3.858 1.00 65.12 77 PHE A O 1
ATOM 662 N N . ARG A 1 78 ? -9.347 23.605 3.884 1.00 75.88 78 ARG A N 1
ATOM 663 C CA . ARG A 1 78 ? -9.928 24.583 4.787 1.00 75.88 78 ARG A CA 1
ATOM 664 C C . ARG A 1 78 ? -10.360 23.852 6.048 1.00 75.88 78 ARG A C 1
ATOM 666 O O . ARG A 1 78 ? -11.311 23.070 6.009 1.00 75.88 78 ARG A O 1
ATOM 673 N N . PHE A 1 79 ? -9.645 24.096 7.146 1.00 82.94 79 PHE A N 1
ATOM 674 C CA . PHE A 1 79 ? -10.090 23.667 8.467 1.00 82.94 79 PHE A CA 1
ATOM 675 C C . PHE A 1 79 ? -11.452 24.300 8.752 1.00 82.94 79 PHE A C 1
ATOM 677 O O . PHE A 1 79 ? -11.668 25.495 8.534 1.00 82.94 79 PHE A O 1
ATOM 684 N N . GLY A 1 80 ? -12.387 23.452 9.148 1.00 85.00 80 GLY A N 1
ATOM 685 C CA . GLY A 1 80 ? -13.750 23.795 9.495 1.00 85.00 80 GLY A CA 1
ATOM 686 C C . GLY A 1 80 ? -13.918 23.907 11.003 1.00 85.00 80 GLY A C 1
ATOM 687 O O . GLY A 1 80 ? -12.998 24.263 11.735 1.00 85.00 80 GLY A O 1
ATOM 688 N N . LYS A 1 81 ? -15.133 23.615 11.462 1.00 91.00 81 LYS A N 1
ATOM 689 C CA . LYS A 1 81 ? -15.468 23.607 12.885 1.00 91.00 81 LYS A CA 1
ATOM 690 C C . LYS A 1 81 ? -14.942 22.351 13.575 1.00 91.00 81 LYS A C 1
ATOM 692 O O . LYS A 1 81 ? -14.843 21.293 12.941 1.00 91.00 81 LYS A O 1
ATOM 697 N N . GLU A 1 82 ? -14.692 22.482 14.870 1.00 91.94 82 GLU A N 1
ATOM 698 C CA . GLU A 1 82 ? -14.534 21.355 15.783 1.00 91.94 82 GLU A CA 1
ATOM 699 C C . GLU A 1 82 ? -15.775 20.450 15.711 1.00 91.94 82 GLU A C 1
ATOM 701 O O . GLU A 1 82 ? -16.914 20.910 15.557 1.00 91.94 82 GLU A O 1
ATOM 706 N N . LEU A 1 83 ? -15.522 19.151 15.723 1.00 90.75 83 LEU A N 1
ATOM 707 C CA . LEU A 1 83 ? -16.512 18.092 15.735 1.00 90.75 83 LEU A CA 1
ATOM 708 C C . LEU A 1 83 ? -16.878 17.796 17.189 1.00 90.75 83 LEU A C 1
ATOM 710 O O . LEU A 1 83 ? -16.021 17.818 18.072 1.00 90.75 83 LEU A O 1
ATOM 714 N N . ASP A 1 84 ? -18.144 17.472 17.432 1.00 92.19 84 ASP A N 1
ATOM 715 C CA . ASP A 1 84 ? -18.514 16.873 18.711 1.00 92.19 84 ASP A CA 1
ATOM 716 C C . ASP A 1 84 ? -17.873 15.478 18.853 1.00 92.19 84 ASP A C 1
ATOM 718 O O . ASP A 1 84 ? -17.475 14.840 17.873 1.00 92.19 84 ASP A O 1
ATOM 722 N N . ASN A 1 85 ? -17.768 15.003 20.094 1.00 88.00 85 ASN A N 1
ATOM 723 C CA . ASN A 1 85 ? -17.167 13.708 20.417 1.00 88.00 85 ASN A CA 1
ATOM 724 C C . ASN A 1 85 ? -17.817 12.533 19.666 1.00 88.00 85 ASN A C 1
ATOM 726 O O . ASN A 1 85 ? -17.135 11.573 19.313 1.00 88.00 85 ASN A O 1
ATOM 730 N N . GLN A 1 86 ? -19.119 12.619 19.384 1.00 87.94 86 GLN A N 1
ATOM 731 C CA . GLN A 1 86 ? -19.870 11.602 18.646 1.00 87.94 86 GLN A CA 1
ATOM 732 C C . GLN A 1 86 ? -19.497 11.559 17.157 1.00 87.94 86 GLN A C 1
ATOM 734 O O . GLN A 1 86 ? -19.609 10.509 16.521 1.00 87.94 86 GLN A O 1
ATOM 739 N N . ASN A 1 87 ? -19.027 12.680 16.605 1.00 89.81 87 ASN A N 1
ATOM 740 C CA . ASN A 1 87 ? -18.629 12.823 15.210 1.00 89.81 87 ASN A CA 1
ATOM 741 C C . ASN A 1 87 ? -17.113 12.781 14.992 1.00 89.81 87 ASN A C 1
ATOM 743 O O . ASN A 1 87 ? -16.681 12.889 13.842 1.00 89.81 87 ASN A O 1
ATOM 747 N N . TRP A 1 88 ? -16.297 12.601 16.036 1.00 93.06 88 TRP A N 1
ATOM 748 C CA . TRP A 1 88 ? -14.855 12.441 15.863 1.00 93.06 88 TRP A CA 1
ATOM 749 C C . TRP A 1 88 ? -14.511 11.267 14.928 1.00 93.06 88 TRP A C 1
ATOM 751 O O . TRP A 1 88 ? -15.169 10.221 14.898 1.00 93.06 88 TRP A O 1
ATOM 761 N N . ASN A 1 89 ? -13.439 11.443 14.160 1.00 90.94 89 ASN A N 1
ATOM 762 C CA . ASN A 1 89 ? -12.965 10.517 13.132 1.00 90.94 89 ASN A CA 1
ATOM 763 C C . ASN A 1 89 ? -11.902 9.553 13.677 1.00 90.94 89 ASN A C 1
ATOM 765 O O . ASN A 1 89 ? -10.834 9.395 13.086 1.00 90.94 89 ASN A O 1
ATOM 769 N N . TYR A 1 90 ? -12.181 8.918 14.816 1.00 92.31 90 TYR A N 1
ATOM 770 C CA . TYR A 1 90 ? -11.343 7.843 15.344 1.00 92.31 90 TYR A CA 1
ATOM 771 C C . TYR A 1 90 ? -11.873 6.498 14.865 1.00 92.31 90 TYR A C 1
ATOM 773 O O . TYR A 1 90 ? -12.888 6.002 15.360 1.00 92.31 90 TYR A O 1
ATOM 781 N N . TYR A 1 91 ? -11.175 5.910 13.900 1.00 92.62 91 TYR A N 1
ATOM 782 C CA . TYR A 1 91 ? -11.510 4.602 13.352 1.00 92.62 91 TYR A CA 1
ATOM 783 C C . TYR A 1 91 ? -10.454 3.577 13.742 1.00 92.62 91 TYR A C 1
ATOM 785 O O . TYR A 1 91 ? -9.254 3.863 13.751 1.00 92.62 91 TYR A O 1
ATOM 793 N N . ILE A 1 92 ? -10.915 2.376 14.063 1.00 92.88 92 ILE A N 1
ATOM 794 C CA . ILE A 1 92 ? -10.068 1.273 14.498 1.00 92.88 92 ILE A CA 1
ATOM 795 C C . ILE A 1 92 ? -10.371 0.021 13.690 1.00 92.88 92 ILE A C 1
ATOM 797 O O . ILE A 1 92 ? -11.494 -0.178 13.225 1.00 92.88 92 ILE A O 1
ATOM 801 N N . ILE A 1 93 ? -9.372 -0.846 13.574 1.00 92.31 93 ILE A N 1
ATOM 802 C CA . ILE A 1 93 ? -9.586 -2.250 13.249 1.00 92.31 93 ILE A CA 1
ATOM 803 C C . ILE A 1 93 ? -9.582 -3.022 14.564 1.00 92.31 93 ILE A C 1
ATOM 805 O O . ILE A 1 93 ? -8.530 -3.207 15.175 1.00 92.31 93 ILE A O 1
ATOM 809 N N . ALA A 1 94 ? -10.766 -3.428 15.009 1.00 91.44 94 ALA A N 1
ATOM 810 C CA . ALA A 1 94 ? -10.955 -4.258 16.185 1.00 91.44 94 ALA A CA 1
ATOM 811 C C . ALA A 1 94 ? -10.667 -5.723 15.844 1.00 91.44 94 ALA A C 1
ATOM 813 O O . ALA A 1 94 ? -11.178 -6.255 14.856 1.00 91.44 94 ALA A O 1
ATOM 814 N N . SER A 1 95 ? -9.863 -6.367 16.684 1.00 88.81 95 SER A N 1
ATOM 815 C CA . SER A 1 95 ? -9.588 -7.799 16.630 1.00 88.81 95 SER A CA 1
ATOM 816 C C . SER A 1 95 ? -10.485 -8.510 17.640 1.00 88.81 95 SER A C 1
ATOM 818 O O . SER A 1 95 ? -10.445 -8.216 18.834 1.00 88.81 95 SER A O 1
ATOM 820 N N . ARG A 1 96 ? -11.297 -9.460 17.177 1.00 87.62 96 ARG A N 1
ATOM 821 C CA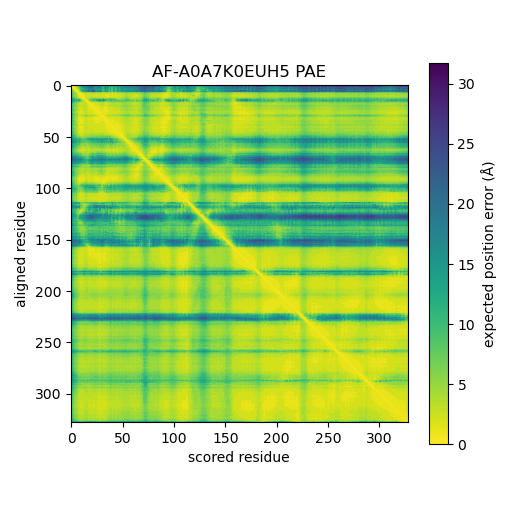 . ARG A 1 96 ? -12.167 -10.280 18.027 1.00 87.62 96 ARG A CA 1
ATOM 822 C C . ARG A 1 96 ? -11.717 -11.732 17.931 1.00 87.62 96 ARG A C 1
ATOM 824 O O . ARG A 1 96 ? -11.561 -12.251 16.835 1.00 87.62 96 ARG A O 1
ATOM 831 N N . ASN A 1 97 ? -11.536 -12.395 19.073 1.00 77.25 97 ASN A N 1
ATOM 832 C CA . ASN A 1 97 ? -11.173 -13.819 19.163 1.00 77.25 97 ASN A CA 1
ATOM 833 C C . ASN A 1 97 ? -9.799 -14.213 18.581 1.00 77.25 97 ASN A C 1
ATOM 835 O O . ASN A 1 97 ? -9.563 -15.394 18.318 1.00 77.25 97 ASN A O 1
ATOM 839 N N . ILE A 1 98 ? -8.865 -13.272 18.414 1.00 69.06 98 ILE A N 1
ATOM 840 C CA . ILE A 1 98 ? -7.525 -13.589 17.904 1.00 69.06 98 ILE A CA 1
ATOM 841 C C . ILE A 1 98 ? -6.611 -13.994 19.051 1.00 69.06 98 ILE A C 1
ATOM 843 O O . ILE A 1 98 ? -6.279 -13.188 19.913 1.00 69.06 98 ILE A O 1
ATOM 847 N N . LYS A 1 99 ? -6.177 -15.255 19.029 1.00 67.00 99 LYS A N 1
ATOM 848 C CA . LYS A 1 99 ? -5.188 -15.795 19.975 1.00 67.00 99 LYS A CA 1
ATOM 849 C C . LYS A 1 99 ? -3.746 -15.685 19.470 1.00 67.00 99 LYS A C 1
ATOM 851 O O . LYS A 1 99 ? -2.825 -15.938 20.235 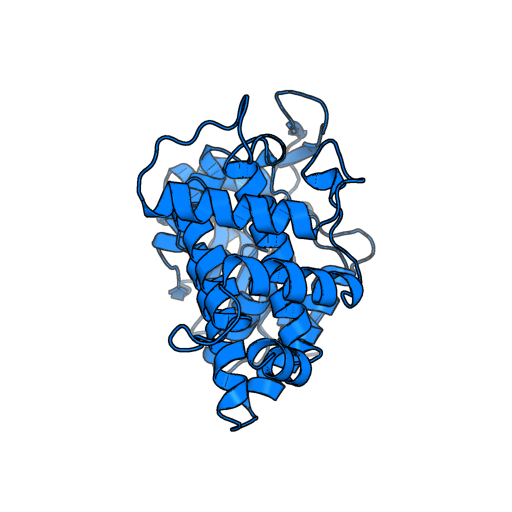1.00 67.00 99 LYS A O 1
ATOM 856 N N . ASP A 1 100 ? -3.562 -15.352 18.194 1.00 68.31 100 ASP A N 1
ATOM 857 C CA . ASP A 1 100 ? -2.288 -15.448 17.483 1.00 68.31 100 ASP A CA 1
ATOM 858 C C . ASP A 1 100 ? -1.862 -14.085 16.912 1.00 68.31 100 ASP A C 1
ATOM 860 O O . ASP A 1 100 ? -2.550 -13.509 16.064 1.00 68.31 100 ASP A O 1
ATOM 864 N N . LEU A 1 101 ? -0.727 -13.571 17.390 1.00 66.88 101 LEU A N 1
ATOM 865 C CA . LEU A 1 101 ? -0.161 -12.281 16.987 1.00 66.88 101 LEU A CA 1
ATOM 866 C C . LEU A 1 101 ? 0.241 -12.258 15.502 1.00 66.88 101 LEU A C 1
ATOM 868 O O . LEU A 1 101 ? 0.101 -11.218 14.855 1.00 66.88 101 LEU A O 1
ATOM 872 N N . ASP A 1 102 ? 0.644 -13.395 14.923 1.00 68.62 102 ASP A N 1
ATOM 873 C CA . ASP A 1 102 ? 1.089 -13.466 13.524 1.00 68.62 102 ASP A CA 1
ATOM 874 C C . ASP A 1 102 ? -0.041 -13.101 12.548 1.00 68.62 102 ASP A C 1
ATOM 876 O O . ASP A 1 102 ? 0.182 -12.525 11.479 1.00 68.62 102 ASP A O 1
ATOM 880 N N . GLN A 1 103 ? -1.295 -13.354 12.936 1.00 74.69 103 GLN A N 1
ATOM 881 C CA . GLN A 1 103 ? -2.465 -13.011 12.127 1.00 74.69 103 GLN A CA 1
ATOM 882 C C . GLN A 1 103 ? -2.660 -11.502 11.956 1.00 74.69 103 GLN A C 1
ATOM 884 O O . GLN A 1 103 ? -3.359 -11.099 11.020 1.00 74.69 103 GLN A O 1
ATOM 889 N N . ARG A 1 104 ? -2.091 -10.678 12.844 1.00 78.75 104 ARG A N 1
ATOM 890 C CA . ARG A 1 104 ? -2.216 -9.210 12.821 1.00 78.75 104 ARG A CA 1
ATOM 891 C C . ARG A 1 104 ? -1.254 -8.588 11.830 1.00 78.75 104 ARG A C 1
ATOM 893 O O . ARG A 1 104 ? -1.626 -7.667 11.100 1.00 78.75 104 ARG A O 1
ATOM 900 N N . PHE A 1 105 ? -0.051 -9.150 11.735 1.00 84.00 105 PHE A N 1
ATOM 901 C CA . PHE A 1 105 ? 0.940 -8.731 10.753 1.00 84.00 105 PHE A CA 1
ATOM 902 C C . PHE A 1 105 ? 0.423 -8.906 9.318 1.00 84.00 105 PHE A C 1
ATOM 904 O O . PHE A 1 105 ? 0.482 -7.968 8.523 1.00 84.00 105 PHE A O 1
ATOM 911 N N . ASP A 1 106 ? -0.179 -10.058 9.007 1.00 89.81 106 ASP A N 1
ATOM 912 C CA . ASP A 1 106 ? -0.735 -10.332 7.675 1.00 89.81 106 ASP A CA 1
ATOM 913 C C . ASP A 1 106 ? -1.825 -9.317 7.272 1.00 89.81 106 ASP A C 1
ATOM 915 O O . ASP A 1 106 ? -1.891 -8.896 6.112 1.00 89.81 106 ASP A O 1
ATOM 919 N N . LEU A 1 107 ? -2.663 -8.869 8.217 1.00 90.25 107 LEU A N 1
ATOM 920 C CA . LEU A 1 107 ? -3.670 -7.843 7.934 1.00 90.25 107 LEU A CA 1
ATOM 921 C C . LEU A 1 107 ? -3.032 -6.474 7.684 1.00 90.25 107 LEU A C 1
ATOM 923 O O . LEU A 1 107 ? -3.427 -5.797 6.739 1.00 90.25 107 LEU A O 1
ATOM 927 N N . ARG A 1 108 ? -2.023 -6.084 8.475 1.00 88.19 108 ARG A N 1
ATOM 928 C CA . ARG A 1 108 ? -1.272 -4.828 8.280 1.00 88.19 108 ARG A CA 1
ATOM 929 C C . ARG A 1 108 ? -0.663 -4.743 6.892 1.00 88.19 108 ARG A C 1
ATOM 931 O O . ARG A 1 108 ? -0.803 -3.731 6.205 1.00 88.19 108 ARG A O 1
ATOM 938 N N . VAL A 1 109 ? -0.046 -5.836 6.467 1.00 90.44 109 VAL A N 1
ATOM 939 C CA . VAL A 1 109 ? 0.496 -5.997 5.122 1.00 90.44 109 VAL A CA 1
ATOM 940 C C . VAL A 1 109 ? -0.599 -5.792 4.069 1.00 90.44 109 VAL A C 1
ATOM 942 O O . VAL A 1 109 ? -0.409 -5.022 3.129 1.00 90.44 109 VAL A O 1
ATOM 945 N N . CYS A 1 110 ? -1.768 -6.416 4.243 1.00 93.44 110 CYS A N 1
ATOM 946 C CA . CYS A 1 110 ? -2.886 -6.271 3.309 1.00 93.44 110 CYS A CA 1
ATOM 947 C C . CYS A 1 110 ? -3.456 -4.847 3.286 1.00 93.44 110 CYS A C 1
ATOM 949 O O . CYS A 1 110 ? -3.693 -4.316 2.207 1.00 93.44 110 CYS A O 1
ATOM 951 N N . CYS A 1 111 ? -3.613 -4.186 4.431 1.00 90.81 111 CYS A N 1
ATOM 952 C CA . CYS A 1 111 ? -4.012 -2.778 4.490 1.00 90.81 111 CYS A CA 1
ATOM 953 C C . CYS A 1 111 ? -3.011 -1.876 3.757 1.00 90.81 111 CYS A C 1
ATOM 955 O O . CYS A 1 111 ? -3.412 -0.994 2.998 1.00 90.81 111 CYS A O 1
ATOM 957 N N . HIS A 1 112 ? -1.709 -2.141 3.903 1.00 88.94 112 HIS A N 1
ATOM 958 C CA . HIS A 1 112 ? -0.677 -1.381 3.205 1.00 88.94 112 HIS A CA 1
ATOM 959 C C . HIS A 1 112 ? -0.747 -1.547 1.678 1.00 88.94 112 HIS A C 1
ATOM 961 O O . HIS A 1 112 ? -0.492 -0.590 0.946 1.00 88.94 112 HIS A O 1
ATOM 967 N N . LEU A 1 113 ? -1.161 -2.721 1.178 1.00 91.94 113 LEU A N 1
ATOM 968 C CA . LEU A 1 113 ? -1.400 -2.925 -0.255 1.00 91.94 113 LEU A CA 1
ATOM 969 C C . LEU A 1 113 ? -2.494 -1.990 -0.795 1.00 91.94 113 LEU A C 1
ATOM 971 O O . LEU A 1 113 ? -2.359 -1.500 -1.910 1.00 91.94 113 LEU A O 1
ATOM 975 N N . TYR A 1 114 ? -3.546 -1.676 -0.037 1.00 90.19 114 TYR A N 1
ATOM 976 C CA . TYR A 1 114 ? -4.658 -0.850 -0.525 1.00 90.19 114 TYR A CA 1
ATOM 977 C C . TYR A 1 114 ? -4.501 0.623 -0.128 1.00 90.19 114 TYR A C 1
ATOM 979 O O . TYR A 1 114 ? -4.969 1.057 0.922 1.00 90.19 114 TYR A O 1
ATOM 987 N N . ASN A 1 115 ? -3.886 1.409 -1.019 1.00 73.62 115 ASN A N 1
ATOM 988 C CA . ASN A 1 115 ? -3.639 2.854 -0.874 1.00 73.62 115 ASN A CA 1
ATOM 989 C C . ASN A 1 115 ? -2.694 3.248 0.270 1.00 73.62 115 ASN A C 1
ATOM 991 O O . ASN A 1 115 ? -2.742 4.390 0.718 1.00 73.62 115 ASN A O 1
ATOM 995 N N . ASN A 1 116 ? -1.812 2.354 0.729 1.00 71.00 116 ASN A N 1
ATOM 996 C CA . ASN A 1 116 ? -0.995 2.598 1.918 1.00 71.00 116 ASN A CA 1
ATOM 997 C C . ASN A 1 116 ? -1.879 3.017 3.103 1.00 71.00 116 ASN A C 1
ATOM 999 O O . ASN A 1 116 ? -1.577 4.010 3.767 1.00 71.00 116 ASN A O 1
ATOM 1003 N N . LEU A 1 117 ? -2.994 2.312 3.345 1.00 74.62 117 LEU A N 1
ATOM 1004 C CA . LEU A 1 117 ? -3.783 2.541 4.552 1.00 74.62 117 LEU A CA 1
ATOM 1005 C C . LEU A 1 117 ? -2.846 2.349 5.752 1.00 74.62 117 LEU A C 1
ATOM 1007 O O . LEU A 1 117 ? -2.364 1.242 6.009 1.00 74.62 117 LEU A O 1
ATOM 1011 N N . LEU A 1 118 ? -2.510 3.454 6.418 1.00 66.19 118 LEU A N 1
ATOM 1012 C CA . LEU A 1 118 ? -1.496 3.484 7.457 1.00 66.19 118 LEU A CA 1
ATOM 1013 C C . LEU A 1 118 ? -2.158 3.011 8.737 1.00 66.19 118 LEU A C 1
ATOM 1015 O O . LEU A 1 118 ? -2.843 3.754 9.444 1.00 66.19 118 LEU A O 1
ATOM 1019 N N . MET A 1 119 ? -1.942 1.734 9.014 1.00 62.19 119 MET A N 1
ATOM 1020 C CA . MET A 1 119 ? -2.222 1.176 10.319 1.00 62.19 119 MET A CA 1
ATOM 1021 C C . MET A 1 119 ? -1.207 1.759 11.292 1.00 62.19 119 MET A C 1
ATOM 1023 O O . MET A 1 119 ? -0.000 1.586 11.132 1.00 62.19 119 MET A O 1
ATOM 1027 N N . GLY A 1 120 ? -1.715 2.521 12.249 1.00 62.28 120 GLY A N 1
ATOM 1028 C CA . GLY A 1 120 ? -0.920 3.170 13.266 1.00 62.28 120 GLY A CA 1
ATOM 1029 C C . GLY A 1 120 ? -0.510 2.247 14.398 1.00 62.28 120 GLY A C 1
ATOM 1030 O O . GLY A 1 120 ? -0.265 1.054 14.168 1.00 62.28 120 GLY A O 1
ATOM 1031 N N . PRO A 1 121 ? -0.398 2.793 15.622 1.00 61.22 121 PRO A N 1
ATOM 1032 C CA . PRO A 1 121 ? -0.027 1.983 16.765 1.00 61.22 121 PRO A CA 1
ATOM 1033 C C . PRO A 1 121 ? -1.019 0.853 17.006 1.00 61.22 121 PRO A C 1
ATOM 1035 O O . PRO A 1 121 ? -2.235 1.015 16.841 1.00 61.22 121 PRO A O 1
ATOM 1038 N N . GLU A 1 122 ? -0.463 -0.302 17.378 1.00 69.81 122 GLU A N 1
ATOM 1039 C CA . GLU A 1 122 ? -1.258 -1.378 17.948 1.00 69.81 122 GLU A CA 1
ATOM 1040 C C . GLU A 1 122 ? -1.510 -1.096 19.416 1.00 69.81 122 GLU A C 1
ATOM 1042 O O . GLU A 1 122 ? -0.583 -0.779 20.162 1.00 69.81 122 GLU A O 1
ATOM 1047 N N . PHE A 1 123 ? -2.749 -1.297 19.835 1.00 72.75 123 PHE A N 1
ATOM 1048 C CA . PHE A 1 123 ? -3.109 -1.305 21.236 1.00 72.75 123 PHE A CA 1
ATOM 1049 C C . PHE A 1 123 ? -3.547 -2.717 21.573 1.00 72.75 123 PHE A C 1
ATOM 1051 O O . PHE A 1 123 ? -4.628 -3.148 21.161 1.00 72.75 123 PHE A O 1
ATOM 1058 N N . SER A 1 124 ? -2.676 -3.436 22.280 1.00 71.19 124 SER A N 1
ATOM 1059 C CA . SER A 1 124 ? -2.988 -4.769 22.781 1.00 71.19 124 SER A CA 1
ATOM 1060 C C . SER A 1 124 ? -3.211 -4.744 24.281 1.00 71.19 124 SER A C 1
ATOM 1062 O O . SER A 1 124 ? -2.406 -4.161 25.004 1.00 71.19 124 SER A O 1
ATOM 1064 N N . PHE A 1 125 ? -4.264 -5.380 24.778 1.00 66.75 125 PHE A N 1
ATOM 1065 C CA . PHE A 1 125 ? -4.583 -5.365 26.204 1.00 66.75 125 PHE A CA 1
ATOM 1066 C C . PHE A 1 125 ? -4.501 -6.784 26.764 1.00 66.75 125 PHE A C 1
ATOM 1068 O O . PHE A 1 125 ? -5.226 -7.690 26.363 1.00 66.75 125 PHE A O 1
ATOM 1075 N N . THR A 1 126 ? -3.570 -6.993 27.695 1.00 52.91 126 THR A N 1
ATOM 1076 C CA . THR A 1 126 ? -3.274 -8.314 28.271 1.00 52.91 126 THR A CA 1
ATOM 1077 C C . THR A 1 126 ? -4.257 -8.732 29.371 1.00 52.91 126 THR A C 1
ATOM 1079 O O . THR A 1 126 ? -4.215 -9.875 29.824 1.00 52.91 126 THR A O 1
ATOM 1082 N N . SER A 1 127 ? -5.164 -7.845 29.789 1.00 55.22 127 SER A N 1
ATOM 1083 C CA . SER A 1 127 ? -6.215 -8.102 30.777 1.00 55.22 127 SER A CA 1
ATOM 1084 C C . SER A 1 127 ? -7.511 -7.365 30.408 1.00 55.22 127 SER A C 1
ATOM 1086 O O . SER A 1 127 ? -7.503 -6.450 29.585 1.00 55.22 127 SER A O 1
ATOM 1088 N N . SER A 1 128 ? -8.626 -7.727 31.052 1.00 55.75 128 SER A N 1
ATOM 1089 C CA . SER A 1 128 ? -9.907 -6.997 30.979 1.00 55.75 128 SER A CA 1
ATOM 1090 C C . SER A 1 128 ? -9.814 -5.547 31.487 1.00 55.75 128 SER A C 1
ATOM 1092 O O . SER A 1 128 ? -10.762 -4.771 31.386 1.00 55.75 128 SER A O 1
ATOM 1094 N N . GLU A 1 129 ? -8.674 -5.144 32.053 1.00 55.31 129 GLU A N 1
ATOM 1095 C CA . GLU A 1 129 ? -8.436 -3.775 32.483 1.00 55.31 129 GLU A CA 1
ATOM 1096 C C . GLU A 1 129 ? -7.649 -3.015 31.414 1.00 55.31 129 GLU A C 1
ATOM 1098 O O . GLU A 1 129 ? -6.429 -3.076 31.310 1.00 55.31 129 GLU A O 1
ATOM 1103 N N . ILE A 1 130 ? -8.386 -2.216 30.643 1.00 59.53 130 ILE A N 1
ATOM 1104 C CA . ILE A 1 130 ? -7.892 -1.298 29.596 1.00 59.53 130 ILE A CA 1
ATOM 1105 C C . ILE A 1 130 ? -6.937 -0.198 30.137 1.00 59.53 130 ILE A C 1
ATOM 1107 O O . ILE A 1 130 ? -6.527 0.695 29.403 1.00 59.53 130 ILE A O 1
ATOM 1111 N N . SER A 1 131 ? -6.566 -0.224 31.419 1.00 58.75 131 SER A N 1
ATOM 1112 C CA . SER A 1 131 ? -5.810 0.848 32.076 1.00 58.75 131 SER A CA 1
ATOM 1113 C C . SER A 1 131 ? -4.363 0.980 31.591 1.00 58.75 131 SER A C 1
ATOM 1115 O O . SER A 1 131 ? -3.792 2.056 31.741 1.00 58.75 131 SER A O 1
ATOM 1117 N N . ASN A 1 132 ? -3.762 -0.057 30.992 1.00 63.97 132 ASN A N 1
ATOM 1118 C CA . ASN A 1 132 ? -2.408 0.052 30.443 1.00 63.97 132 ASN A CA 1
ATOM 1119 C C . ASN A 1 132 ? -2.156 -0.930 29.278 1.00 63.97 132 ASN A C 1
ATOM 1121 O O . ASN A 1 132 ? -1.656 -2.035 29.509 1.00 63.97 132 ASN A O 1
ATOM 1125 N N . PRO A 1 133 ? -2.509 -0.575 28.027 1.00 69.38 133 PRO A N 1
ATOM 1126 C CA . PRO A 1 133 ? -2.225 -1.431 26.880 1.00 69.38 133 PRO A CA 1
ATOM 1127 C C . PRO A 1 133 ? -0.726 -1.613 26.669 1.00 69.38 133 PRO A C 1
ATOM 1129 O O . PRO A 1 133 ? 0.059 -0.671 26.804 1.00 69.38 133 PRO A O 1
ATOM 1132 N N . PHE A 1 134 ? -0.352 -2.802 26.204 1.00 70.56 134 PHE A N 1
ATOM 1133 C CA . PHE A 1 134 ? 0.876 -2.968 25.451 1.00 70.56 134 PHE A CA 1
ATOM 1134 C C . PHE A 1 134 ? 0.758 -2.170 24.149 1.00 70.56 134 PHE A C 1
ATOM 1136 O O . PHE A 1 134 ? -0.112 -2.418 23.308 1.00 70.56 134 PHE A O 1
ATOM 1143 N N . PHE A 1 135 ? 1.627 -1.176 24.028 1.00 69.12 135 PHE A N 1
ATOM 1144 C CA . PHE A 1 135 ? 1.738 -0.305 22.873 1.00 69.12 135 PHE A CA 1
ATOM 1145 C C . PHE A 1 135 ? 2.876 -0.833 22.001 1.00 69.12 135 PHE A C 1
ATOM 1147 O O . PHE A 1 135 ? 4.045 -0.594 22.306 1.00 69.12 135 PHE A O 1
ATOM 1154 N N . ASP A 1 136 ? 2.537 -1.589 20.953 1.00 68.38 136 ASP A N 1
ATOM 1155 C CA . ASP A 1 136 ? 3.532 -2.000 19.962 1.00 68.38 136 ASP A CA 1
ATOM 1156 C C . ASP A 1 136 ? 3.622 -0.943 18.869 1.00 68.38 136 ASP A C 1
ATOM 1158 O O . ASP A 1 136 ? 2.630 -0.596 18.207 1.00 68.38 136 ASP A O 1
ATOM 1162 N N . PHE A 1 137 ? 4.825 -0.404 18.704 1.00 69.38 137 PHE A N 1
ATOM 1163 C CA . PHE A 1 137 ? 5.053 0.689 17.789 1.00 69.38 137 PHE A CA 1
ATOM 1164 C C . PHE A 1 137 ? 6.464 0.683 17.224 1.00 69.38 137 PHE A C 1
ATOM 1166 O O . PHE A 1 137 ? 7.443 0.828 17.951 1.00 69.38 137 PHE A O 1
ATOM 1173 N N . ASP A 1 138 ? 6.558 0.562 15.900 1.00 73.81 138 ASP A N 1
ATOM 1174 C CA . ASP A 1 138 ? 7.821 0.645 15.172 1.00 73.81 138 ASP A CA 1
ATOM 1175 C C . ASP A 1 138 ? 8.246 2.129 15.054 1.00 73.81 138 ASP A C 1
ATOM 1177 O O . ASP A 1 138 ? 7.579 2.908 14.357 1.00 73.81 138 ASP A O 1
ATOM 1181 N N . PRO A 1 139 ? 9.354 2.558 15.695 1.00 72.38 139 PRO A N 1
ATOM 1182 C CA . PRO A 1 139 ? 9.793 3.953 15.665 1.00 72.38 139 PRO A CA 1
ATOM 1183 C C . PRO A 1 139 ? 10.125 4.464 14.257 1.00 72.38 139 PRO A C 1
ATOM 1185 O O . PRO A 1 139 ? 10.056 5.668 14.011 1.00 72.38 139 PRO A O 1
ATOM 1188 N N . LEU A 1 140 ? 10.474 3.581 13.315 1.00 71.12 140 LEU A N 1
ATOM 1189 C CA . LEU A 1 140 ? 10.751 3.964 11.927 1.00 71.12 140 LEU A CA 1
ATOM 1190 C C . LEU A 1 140 ? 9.463 4.204 11.142 1.00 71.12 140 LEU A C 1
ATOM 1192 O O . LEU A 1 140 ? 9.409 5.115 10.312 1.00 71.12 140 LEU A O 1
ATOM 1196 N N . VAL A 1 141 ? 8.409 3.439 11.440 1.00 69.00 141 VAL A N 1
ATOM 1197 C CA . VAL A 1 141 ? 7.060 3.721 10.925 1.00 69.00 141 VAL A CA 1
ATOM 1198 C C . VAL A 1 141 ? 6.587 5.065 11.466 1.00 69.00 141 VAL A C 1
ATOM 1200 O O . VAL A 1 141 ? 6.053 5.870 10.708 1.00 69.00 141 VAL A O 1
ATOM 1203 N N . LEU A 1 142 ? 6.867 5.365 12.737 1.00 70.88 142 LEU A N 1
ATOM 1204 C CA . LEU A 1 142 ? 6.577 6.668 13.324 1.00 70.88 142 LEU A CA 1
ATOM 1205 C C . LEU A 1 142 ? 7.362 7.806 12.667 1.00 70.88 142 LEU A C 1
ATOM 1207 O O . LEU A 1 142 ? 6.785 8.846 12.378 1.00 70.88 142 LEU A O 1
ATOM 1211 N N . ALA A 1 143 ? 8.662 7.640 12.432 1.00 70.00 143 ALA A N 1
ATOM 1212 C CA . ALA A 1 143 ? 9.479 8.658 11.774 1.00 70.00 143 ALA A CA 1
ATOM 1213 C C . ALA A 1 143 ? 9.004 8.917 10.335 1.00 70.00 143 ALA A C 1
ATOM 1215 O O . ALA A 1 143 ? 8.841 10.069 9.930 1.00 70.00 143 ALA A O 1
ATOM 1216 N N . SER A 1 144 ? 8.697 7.849 9.596 1.00 66.56 144 SER A N 1
ATOM 1217 C CA . SER A 1 144 ? 8.096 7.935 8.259 1.00 66.56 144 SER A CA 1
ATOM 1218 C C . SER A 1 144 ? 6.710 8.581 8.307 1.00 66.56 144 SER A C 1
ATOM 1220 O O . SER A 1 144 ? 6.332 9.329 7.404 1.00 66.56 144 SER A O 1
ATOM 1222 N N . TYR A 1 145 ? 5.965 8.352 9.389 1.00 67.12 145 TYR A N 1
ATOM 1223 C CA . TYR A 1 145 ? 4.704 9.024 9.653 1.00 67.12 145 TYR A CA 1
ATOM 1224 C C . TYR A 1 145 ? 4.894 10.503 10.016 1.00 67.12 145 TYR A C 1
ATOM 1226 O O . TYR A 1 145 ? 4.152 11.331 9.517 1.00 67.12 145 TYR A O 1
ATOM 1234 N N . TYR A 1 146 ? 5.903 10.897 10.794 1.00 69.12 146 TYR A N 1
ATOM 1235 C CA . TYR A 1 146 ? 6.190 12.313 11.059 1.00 69.12 146 TYR A CA 1
ATOM 1236 C C . TYR A 1 146 ? 6.551 13.080 9.806 1.00 69.12 146 TYR A C 1
ATOM 1238 O O . TYR A 1 146 ? 6.145 14.223 9.634 1.00 69.12 146 TYR A O 1
ATOM 1246 N N . GLU A 1 147 ? 7.327 12.473 8.924 1.00 66.75 147 GLU A N 1
ATOM 1247 C CA . GLU A 1 147 ? 7.641 13.069 7.636 1.00 66.75 147 GLU A CA 1
ATOM 1248 C C . GLU A 1 147 ? 6.383 13.181 6.758 1.00 66.75 147 GLU A C 1
ATOM 1250 O O . GLU A 1 147 ? 6.120 14.234 6.176 1.00 66.75 147 GLU A O 1
ATOM 1255 N N . PHE A 1 148 ? 5.551 12.134 6.730 1.00 62.91 148 PHE A N 1
ATOM 1256 C CA . PHE A 1 148 ? 4.221 12.193 6.121 1.00 62.91 148 PHE A CA 1
ATOM 1257 C C . PHE A 1 148 ? 3.393 13.348 6.705 1.00 62.91 148 PHE A C 1
ATOM 1259 O O . PHE A 1 148 ? 2.773 14.116 5.968 1.00 62.91 148 PHE A O 1
ATOM 1266 N N . LEU A 1 149 ? 3.446 13.515 8.025 1.00 62.19 149 LEU A N 1
ATOM 1267 C CA . LEU A 1 149 ? 2.685 14.500 8.771 1.00 62.19 149 LEU A CA 1
ATOM 1268 C C . LEU A 1 149 ? 3.220 15.937 8.646 1.00 62.19 149 LEU A C 1
ATOM 1270 O O . LEU A 1 149 ? 2.461 16.899 8.720 1.00 62.19 149 LEU A O 1
ATOM 1274 N N . SER A 1 150 ? 4.526 16.117 8.488 1.00 61.38 150 SER A N 1
ATOM 1275 C CA . SER A 1 150 ? 5.151 17.443 8.449 1.00 61.38 150 SER A CA 1
ATOM 1276 C C . SER A 1 150 ? 5.077 18.085 7.071 1.00 61.38 150 SER A C 1
ATOM 1278 O O . SER A 1 150 ? 5.140 19.308 6.974 1.00 61.38 150 SER A O 1
ATOM 1280 N N . LEU A 1 151 ? 4.962 17.284 6.006 1.00 56.25 151 LEU A N 1
ATOM 1281 C CA . LEU A 1 151 ? 5.198 17.777 4.650 1.00 56.25 151 LEU A CA 1
ATOM 1282 C C . LEU A 1 151 ? 4.063 17.455 3.665 1.00 56.25 151 LEU A C 1
ATOM 1284 O O . LEU A 1 151 ? 4.016 18.080 2.609 1.00 56.25 151 LEU A O 1
ATOM 1288 N N . ASP A 1 152 ? 3.139 16.534 3.985 1.00 57.59 152 ASP A N 1
ATOM 1289 C CA . ASP A 1 152 ? 2.198 16.025 2.976 1.00 57.59 152 ASP A CA 1
ATOM 1290 C C . ASP A 1 152 ? 0.880 15.393 3.500 1.00 57.59 152 ASP A C 1
ATOM 1292 O O . ASP A 1 152 ? 0.186 14.786 2.682 1.00 57.59 152 ASP A O 1
ATOM 1296 N N . ILE A 1 153 ? 0.460 15.565 4.778 1.00 53.44 153 ILE A N 1
ATOM 1297 C CA . ILE A 1 153 ? -0.860 15.088 5.324 1.00 53.44 153 ILE A CA 1
ATOM 1298 C C . ILE A 1 153 ? -1.973 15.264 4.297 1.00 53.44 153 ILE A C 1
ATOM 1300 O O . ILE A 1 153 ? -2.814 14.407 4.046 1.00 53.44 153 ILE A O 1
ATOM 1304 N N . MET A 1 154 ? -1.893 16.420 3.661 1.00 52.72 154 MET A N 1
ATOM 1305 C CA . MET A 1 154 ? -2.829 16.975 2.726 1.00 52.72 154 MET A CA 1
ATOM 1306 C C . MET A 1 154 ? -3.047 16.150 1.441 1.00 52.72 154 MET A C 1
ATOM 1308 O O . MET A 1 154 ? -4.134 16.190 0.867 1.00 52.72 154 MET A O 1
ATOM 1312 N N . LYS A 1 155 ? -2.061 15.380 0.966 1.00 54.22 155 LYS A N 1
ATOM 1313 C CA . LYS A 1 155 ? -2.182 14.608 -0.290 1.00 54.22 155 LYS A CA 1
ATOM 1314 C C . LYS A 1 155 ? -2.621 13.159 -0.101 1.00 54.22 155 LYS A C 1
ATOM 1316 O O . LYS A 1 155 ? -2.921 12.487 -1.084 1.00 54.22 155 LYS A O 1
ATOM 1321 N N . TYR A 1 156 ? -2.670 12.681 1.138 1.00 55.81 156 TYR A N 1
ATOM 1322 C CA . TYR A 1 156 ? -2.875 11.268 1.456 1.00 55.81 156 TYR A CA 1
ATOM 1323 C C . TYR A 1 156 ? -4.089 11.030 2.351 1.00 55.81 156 TYR A C 1
ATOM 1325 O O . TYR A 1 156 ? -4.143 10.042 3.081 1.00 55.81 156 TYR A O 1
ATOM 1333 N N . ASN A 1 157 ? -5.078 11.918 2.288 1.00 64.44 157 ASN A N 1
ATOM 1334 C CA . ASN A 1 157 ? -6.368 11.636 2.892 1.00 64.44 157 ASN A CA 1
ATOM 1335 C C . ASN A 1 157 ? -7.031 10.478 2.165 1.00 64.44 157 ASN A C 1
ATOM 1337 O O . ASN A 1 157 ? -7.375 10.581 0.986 1.00 64.44 157 ASN A O 1
ATOM 1341 N N . ILE A 1 158 ? -7.211 9.384 2.896 1.00 76.00 158 ILE A N 1
ATOM 1342 C CA . ILE A 1 158 ? -7.857 8.192 2.379 1.00 76.00 158 ILE A CA 1
ATOM 1343 C C . ILE A 1 158 ? -9.287 8.187 2.898 1.00 76.00 158 ILE A C 1
ATOM 1345 O O . ILE A 1 158 ? -9.542 8.049 4.096 1.00 76.00 158 ILE A O 1
ATOM 1349 N N . GLU A 1 159 ? -10.229 8.336 1.974 1.00 86.50 159 GLU A N 1
ATOM 1350 C CA . GLU A 1 159 ? -11.577 7.840 2.203 1.00 86.50 159 GLU A CA 1
ATOM 1351 C C . GLU A 1 159 ? -11.533 6.314 2.111 1.00 86.50 159 GLU A C 1
ATOM 1353 O O . GLU A 1 159 ? -11.154 5.751 1.082 1.00 86.50 159 GLU A O 1
ATOM 1358 N N . ILE A 1 160 ? -11.898 5.638 3.198 1.00 90.38 160 ILE A N 1
ATOM 1359 C CA . ILE A 1 160 ? -12.051 4.186 3.187 1.00 90.38 160 ILE A CA 1
ATOM 1360 C C . ILE A 1 160 ? -13.326 3.867 2.410 1.00 90.38 160 ILE A C 1
ATOM 1362 O O . ILE A 1 160 ? -14.424 4.236 2.829 1.00 90.38 160 ILE A O 1
ATOM 1366 N N . THR A 1 161 ? -13.175 3.171 1.285 1.00 93.25 161 THR A N 1
ATOM 1367 C CA . THR A 1 161 ? -14.290 2.743 0.430 1.00 93.25 161 THR A CA 1
ATOM 1368 C C . THR A 1 161 ? -14.630 1.272 0.646 1.00 93.25 161 THR A C 1
ATOM 1370 O O . THR A 1 161 ? -13.791 0.484 1.093 1.00 93.25 161 THR A O 1
ATOM 1373 N N . LEU A 1 162 ? -15.859 0.877 0.299 1.00 94.69 162 LEU A N 1
ATOM 1374 C CA . LEU A 1 162 ? -16.304 -0.511 0.430 1.00 94.69 162 LEU A CA 1
ATOM 1375 C C . LEU A 1 162 ? -15.419 -1.468 -0.383 1.00 94.69 162 LEU A C 1
ATOM 1377 O O . LEU A 1 162 ? -15.007 -2.510 0.123 1.00 94.69 162 LEU A O 1
ATOM 1381 N N . SER A 1 163 ? -15.060 -1.075 -1.610 1.00 93.62 163 SER A N 1
ATOM 1382 C CA . SER A 1 163 ? -14.175 -1.858 -2.480 1.00 93.62 163 SER A CA 1
ATOM 1383 C C . SER A 1 163 ? -12.789 -2.067 -1.865 1.00 93.62 163 SER A C 1
ATOM 1385 O O . SER A 1 163 ? -12.232 -3.156 -1.991 1.00 93.62 163 SER A O 1
ATOM 1387 N N . MET A 1 164 ? -12.245 -1.067 -1.161 1.00 93.19 164 MET A N 1
ATOM 1388 C CA . MET A 1 164 ? -10.971 -1.221 -0.455 1.00 93.19 164 MET A CA 1
ATOM 1389 C C . MET A 1 164 ? -11.072 -2.248 0.672 1.00 93.19 164 MET A C 1
ATOM 1391 O O . MET A 1 164 ? -10.212 -3.116 0.765 1.00 93.19 164 MET A O 1
ATOM 1395 N N . LEU A 1 165 ? -12.115 -2.188 1.506 1.00 94.94 165 LEU A N 1
ATOM 1396 C CA . LEU A 1 165 ? -12.282 -3.130 2.620 1.00 94.94 165 LEU A CA 1
ATOM 1397 C C . LEU A 1 165 ? -12.503 -4.564 2.137 1.00 94.94 165 LEU A C 1
ATOM 1399 O O . LEU A 1 165 ? -11.899 -5.490 2.676 1.00 94.94 165 LEU A O 1
ATOM 1403 N N . GLN A 1 166 ? -13.315 -4.739 1.093 1.00 95.50 166 GLN A N 1
ATOM 1404 C CA . GLN A 1 166 ? -13.505 -6.036 0.441 1.00 95.50 166 GLN A CA 1
ATOM 1405 C C . GLN A 1 166 ? -12.186 -6.560 -0.134 1.00 95.50 166 GLN A C 1
ATOM 1407 O O . GLN A 1 166 ? -11.816 -7.703 0.120 1.00 95.50 166 GLN A O 1
ATOM 1412 N N . GLY A 1 167 ? -11.429 -5.703 -0.825 1.00 95.62 167 GLY A N 1
ATOM 1413 C CA . GLY A 1 167 ? -10.112 -6.051 -1.351 1.00 95.62 167 GLY A CA 1
ATOM 1414 C C . GLY A 1 167 ? -9.114 -6.447 -0.260 1.00 95.62 167 GLY A C 1
ATOM 1415 O O . GLY A 1 167 ? -8.381 -7.422 -0.429 1.00 95.62 167 GLY A O 1
ATOM 1416 N N . ILE A 1 168 ? -9.096 -5.741 0.876 1.00 95.62 168 ILE A N 1
ATOM 1417 C CA . ILE A 1 168 ? -8.258 -6.089 2.033 1.00 95.62 168 ILE A CA 1
ATOM 1418 C C . ILE A 1 168 ? -8.636 -7.477 2.558 1.00 95.62 168 ILE A C 1
ATOM 1420 O O . ILE A 1 168 ? -7.745 -8.304 2.752 1.00 95.62 168 ILE A O 1
ATOM 1424 N N . GLY A 1 169 ? -9.931 -7.753 2.748 1.00 96.19 169 GLY A N 1
ATOM 1425 C CA . GLY A 1 169 ? -10.414 -9.058 3.207 1.00 96.19 169 GLY A CA 1
ATOM 1426 C C . GLY A 1 169 ? -10.058 -10.200 2.251 1.00 96.19 169 GLY A C 1
ATOM 1427 O O . GLY A 1 169 ? -9.545 -11.238 2.680 1.00 96.19 169 GLY A O 1
ATOM 1428 N N . ASP A 1 170 ? -10.238 -9.985 0.947 1.00 96.88 170 ASP A N 1
ATOM 1429 C CA . ASP A 1 170 ? -9.889 -10.956 -0.092 1.00 96.88 170 ASP A CA 1
ATOM 1430 C C . ASP A 1 170 ? -8.380 -11.216 -0.155 1.00 96.88 170 ASP A C 1
ATOM 1432 O O . ASP A 1 170 ? -7.947 -12.371 -0.208 1.00 96.88 170 ASP A O 1
ATOM 1436 N N . SER A 1 171 ? -7.562 -10.159 -0.125 1.00 96.12 171 SER A N 1
ATOM 1437 C CA . SER A 1 171 ? -6.102 -10.280 -0.100 1.00 96.12 171 SER A CA 1
ATOM 1438 C C . SER A 1 171 ? -5.620 -10.978 1.164 1.00 96.12 171 SER A C 1
ATOM 1440 O O . SER A 1 171 ? -4.735 -11.824 1.071 1.00 96.12 171 SER A O 1
ATOM 1442 N N . TYR A 1 172 ? -6.227 -10.691 2.318 1.00 95.06 172 TYR A N 1
ATOM 1443 C CA . TYR A 1 172 ? -5.909 -11.362 3.575 1.00 95.06 172 TYR A CA 1
ATOM 1444 C C . TYR A 1 172 ? -6.153 -12.866 3.468 1.00 95.06 172 TYR A C 1
ATOM 1446 O O . TYR A 1 172 ? -5.244 -13.657 3.717 1.00 95.06 172 TYR A O 1
ATOM 1454 N N . LYS A 1 173 ? -7.343 -13.274 3.012 1.00 94.88 173 LYS A N 1
ATOM 1455 C CA . LYS A 1 173 ? -7.671 -14.691 2.815 1.00 94.88 173 LYS A CA 1
ATOM 1456 C C . LYS A 1 173 ? -6.689 -15.369 1.858 1.00 94.88 173 LYS A C 1
ATOM 1458 O O . LYS A 1 173 ? -6.141 -16.417 2.182 1.00 94.88 173 LYS A O 1
ATOM 1463 N N . ARG A 1 174 ? -6.408 -14.743 0.712 1.00 95.31 174 ARG A N 1
ATOM 1464 C CA . ARG A 1 174 ? -5.468 -15.276 -0.289 1.00 95.31 174 ARG A CA 1
ATOM 1465 C C . ARG A 1 174 ? -4.046 -15.370 0.240 1.00 95.31 174 ARG A C 1
ATOM 1467 O O . ARG A 1 174 ? -3.354 -16.332 -0.074 1.00 95.31 174 ARG A O 1
ATOM 1474 N N . LEU A 1 175 ? -3.610 -14.400 1.041 1.00 93.62 175 LEU A N 1
ATOM 1475 C CA . LEU A 1 175 ? -2.313 -14.445 1.700 1.00 93.62 175 LEU A CA 1
ATOM 1476 C C . LEU A 1 175 ? -2.259 -15.624 2.677 1.00 93.62 175 LEU A C 1
ATOM 1478 O O . LEU A 1 175 ? -1.310 -16.396 2.612 1.00 93.62 175 LEU A O 1
ATOM 1482 N N . LYS A 1 176 ? -3.290 -15.844 3.507 1.00 91.56 176 LYS A N 1
ATOM 1483 C CA . LYS A 1 176 ? -3.362 -17.022 4.394 1.00 91.56 176 LYS A CA 1
ATOM 1484 C C . LYS A 1 176 ? -3.344 -18.339 3.610 1.00 91.56 176 LYS A C 1
ATOM 1486 O O . LYS A 1 176 ? -2.588 -19.242 3.970 1.00 91.56 176 LYS A O 1
ATOM 1491 N N . ASP A 1 177 ? -4.099 -18.430 2.518 1.00 91.69 177 ASP A N 1
ATOM 1492 C CA . ASP A 1 177 ? -4.108 -19.608 1.646 1.00 91.69 177 ASP A CA 1
ATOM 1493 C C . ASP A 1 177 ? -2.714 -19.855 1.042 1.00 91.69 177 ASP A C 1
ATOM 1495 O O . ASP A 1 177 ? -2.212 -20.982 1.061 1.00 91.69 177 ASP A O 1
ATOM 1499 N N . LEU A 1 178 ? -2.039 -18.797 0.578 1.00 90.31 178 LEU A N 1
ATOM 1500 C CA . LEU A 1 178 ? -0.668 -18.859 0.065 1.00 90.31 178 LEU A CA 1
ATOM 1501 C C . LEU A 1 178 ? 0.319 -19.330 1.145 1.00 90.31 178 LEU A C 1
ATOM 1503 O O . LEU A 1 178 ? 1.191 -20.144 0.858 1.00 90.31 178 LEU A O 1
ATOM 1507 N N . MET A 1 179 ? 0.155 -18.855 2.382 1.00 84.00 179 MET A N 1
ATOM 1508 C CA . MET A 1 179 ? 0.988 -19.203 3.540 1.00 84.00 179 MET A CA 1
ATOM 1509 C C . MET A 1 179 ? 0.820 -20.658 3.970 1.00 84.00 179 MET A C 1
ATOM 1511 O O . MET A 1 179 ? 1.783 -21.282 4.410 1.00 84.00 179 MET A O 1
ATOM 1515 N N . SER A 1 180 ? -0.385 -21.210 3.819 1.00 86.38 180 SER A N 1
ATOM 1516 C CA . SER A 1 180 ? -0.649 -22.629 4.074 1.00 86.38 180 SER A CA 1
ATOM 1517 C C . SER A 1 180 ? -0.045 -23.551 3.004 1.00 86.38 180 SER A C 1
ATOM 1519 O O . SER A 1 180 ? 0.104 -24.754 3.220 1.00 86.38 180 SER A O 1
ATOM 1521 N N . ASN A 1 181 ? 0.326 -23.000 1.845 1.00 83.06 181 ASN A N 1
ATOM 1522 C CA . ASN A 1 181 ? 0.887 -23.751 0.736 1.00 83.06 181 ASN A CA 1
ATOM 1523 C C . ASN A 1 181 ? 2.419 -23.820 0.840 1.00 83.06 181 ASN A C 1
ATOM 1525 O O . ASN A 1 181 ? 3.116 -22.813 0.750 1.00 83.06 181 ASN A O 1
ATOM 1529 N N . SER A 1 182 ? 2.968 -25.029 0.967 1.00 71.88 182 SER A N 1
ATOM 1530 C CA . SER A 1 182 ? 4.412 -25.252 1.122 1.00 71.88 182 SER A CA 1
ATOM 1531 C C . SER A 1 182 ? 5.221 -25.134 -0.175 1.00 71.88 182 SER A C 1
ATOM 1533 O O . SER A 1 182 ? 6.430 -25.366 -0.162 1.00 71.88 182 SER A O 1
ATOM 1535 N N . ARG A 1 183 ? 4.601 -24.780 -1.312 1.00 80.62 183 ARG A N 1
ATOM 1536 C CA . ARG A 1 183 ? 5.337 -24.581 -2.568 1.00 80.62 183 ARG A CA 1
ATOM 1537 C C . ARG A 1 183 ? 6.349 -23.451 -2.413 1.00 80.62 183 ARG A C 1
ATOM 1539 O O . ARG A 1 183 ? 5.980 -22.282 -2.331 1.00 80.62 183 ARG A O 1
ATOM 1546 N N . GLU A 1 184 ? 7.627 -23.810 -2.472 1.00 72.88 184 GLU A N 1
ATOM 1547 C CA . GLU A 1 184 ? 8.767 -22.892 -2.396 1.00 72.88 184 GLU A CA 1
ATOM 1548 C C . GLU A 1 184 ? 8.626 -21.705 -3.360 1.00 72.88 184 GLU A C 1
ATOM 1550 O O . GLU A 1 184 ? 8.888 -20.561 -3.000 1.00 72.88 184 GLU A O 1
ATOM 1555 N N . SER A 1 185 ? 8.085 -21.942 -4.557 1.00 72.31 185 SER A N 1
ATOM 1556 C CA . SER A 1 185 ? 7.859 -20.896 -5.554 1.00 72.31 185 SER A CA 1
ATOM 1557 C C . SER A 1 185 ? 6.938 -19.766 -5.072 1.00 72.31 185 SER A C 1
ATOM 1559 O O . SER A 1 185 ? 7.092 -18.629 -5.504 1.00 72.31 185 SER A O 1
ATOM 1561 N N . TYR A 1 186 ? 5.997 -20.032 -4.163 1.00 88.56 186 TYR A N 1
ATOM 1562 C CA . TYR A 1 186 ? 5.114 -19.001 -3.608 1.00 88.56 186 TYR A CA 1
ATOM 1563 C C . TYR A 1 186 ? 5.753 -18.202 -2.464 1.00 88.56 186 TYR A C 1
ATOM 1565 O O . TYR A 1 186 ? 5.285 -17.104 -2.159 1.00 88.56 186 TYR A O 1
ATOM 1573 N N . GLN A 1 187 ? 6.874 -18.672 -1.903 1.00 89.31 187 GLN A N 1
ATOM 1574 C CA . GLN A 1 187 ? 7.642 -17.911 -0.911 1.00 89.31 187 GLN A CA 1
ATOM 1575 C C . GLN A 1 187 ? 8.207 -16.617 -1.502 1.00 89.31 187 GLN A C 1
ATOM 1577 O O . GLN A 1 187 ? 8.300 -15.610 -0.805 1.00 89.31 187 GLN A O 1
ATOM 1582 N N . LEU A 1 188 ? 8.510 -16.605 -2.803 1.00 92.25 188 LEU A N 1
ATOM 1583 C CA . LEU A 1 188 ? 8.940 -15.397 -3.502 1.00 92.25 188 LEU A CA 1
ATOM 1584 C C . LEU A 1 188 ? 7.857 -14.308 -3.480 1.00 92.25 188 LEU A C 1
ATOM 1586 O O . LEU A 1 188 ? 8.156 -13.150 -3.201 1.00 92.25 188 LEU A O 1
ATOM 1590 N N . ILE A 1 189 ? 6.592 -14.672 -3.707 1.00 95.38 189 ILE A N 1
ATOM 1591 C CA . ILE A 1 189 ? 5.469 -13.723 -3.659 1.00 95.38 189 ILE A CA 1
ATOM 1592 C C . ILE A 1 189 ? 5.295 -13.182 -2.238 1.00 95.38 189 ILE A C 1
ATOM 1594 O O . ILE A 1 189 ? 5.225 -11.969 -2.041 1.00 95.38 189 ILE A O 1
ATOM 1598 N N . LYS A 1 190 ? 5.309 -14.073 -1.240 1.00 93.00 190 LYS A N 1
ATOM 1599 C CA . LYS A 1 190 ? 5.258 -13.695 0.177 1.00 93.00 190 LYS A CA 1
ATOM 1600 C C . LYS A 1 190 ? 6.363 -12.698 0.532 1.00 93.00 190 LYS A C 1
ATOM 1602 O O . LYS A 1 190 ? 6.089 -11.651 1.113 1.00 93.00 190 LYS A O 1
ATOM 1607 N N . MET A 1 191 ? 7.604 -12.998 0.150 1.00 94.06 191 MET A N 1
ATOM 1608 C CA . MET A 1 191 ? 8.748 -12.139 0.443 1.00 94.06 191 MET A CA 1
ATOM 1609 C C . MET A 1 191 ? 8.620 -10.773 -0.238 1.00 94.06 191 MET A C 1
ATOM 1611 O O . MET A 1 191 ? 8.898 -9.760 0.394 1.00 94.06 191 MET A O 1
ATOM 1615 N N . ALA A 1 192 ? 8.136 -10.712 -1.483 1.00 96.44 192 ALA A N 1
ATOM 1616 C CA . ALA A 1 192 ? 7.896 -9.445 -2.175 1.00 96.44 192 ALA A CA 1
ATOM 1617 C C . ALA A 1 192 ? 6.848 -8.579 -1.453 1.00 96.44 192 ALA A C 1
ATOM 1619 O O . ALA A 1 192 ? 7.049 -7.377 -1.286 1.00 96.44 192 ALA A O 1
ATOM 1620 N N . ILE A 1 193 ? 5.764 -9.194 -0.979 1.00 96.12 193 ILE A N 1
ATOM 1621 C CA . ILE A 1 193 ? 4.697 -8.523 -0.229 1.00 96.12 193 ILE A CA 1
ATOM 1622 C C . ILE A 1 193 ? 5.214 -7.988 1.119 1.00 96.12 193 ILE A C 1
ATOM 1624 O O . ILE A 1 193 ? 4.945 -6.841 1.476 1.00 96.12 193 ILE A O 1
ATOM 1628 N N . TYR A 1 194 ? 5.992 -8.779 1.860 1.00 94.06 194 TYR A N 1
ATOM 1629 C CA . TYR A 1 194 ? 6.568 -8.333 3.133 1.00 94.06 194 TYR A CA 1
ATOM 1630 C C . TYR A 1 194 ? 7.649 -7.263 2.936 1.00 94.06 194 TYR A C 1
ATOM 1632 O O . TYR A 1 194 ? 7.700 -6.296 3.694 1.00 94.06 194 TYR A O 1
ATOM 1640 N N . ASN A 1 195 ? 8.462 -7.369 1.881 1.00 95.62 195 ASN A N 1
ATOM 1641 C CA . ASN A 1 195 ? 9.408 -6.318 1.502 1.00 95.62 195 ASN A CA 1
ATOM 1642 C C . ASN A 1 195 ? 8.682 -5.016 1.158 1.00 95.62 195 ASN A C 1
ATOM 1644 O O . ASN A 1 195 ? 9.121 -3.953 1.584 1.00 95.62 195 ASN A O 1
ATOM 1648 N N . TYR A 1 196 ? 7.545 -5.095 0.460 1.00 95.31 196 TYR A N 1
ATOM 1649 C CA . TYR A 1 196 ? 6.705 -3.931 0.193 1.00 95.31 196 TYR A CA 1
ATOM 1650 C C . TYR A 1 196 ? 6.197 -3.288 1.484 1.00 95.31 196 TYR A C 1
ATOM 1652 O O . TYR A 1 196 ? 6.361 -2.084 1.659 1.00 95.31 196 TYR A O 1
ATOM 1660 N N . TYR A 1 197 ? 5.681 -4.075 2.433 1.00 91.88 197 TYR A N 1
ATOM 1661 C CA . TYR A 1 197 ? 5.304 -3.550 3.749 1.00 91.88 197 TYR A CA 1
ATOM 1662 C C . TYR A 1 197 ? 6.481 -2.879 4.470 1.00 91.88 197 TYR A C 1
ATOM 1664 O O . TYR A 1 197 ? 6.311 -1.819 5.065 1.00 91.88 197 TYR A O 1
ATOM 1672 N N . ASN A 1 198 ? 7.691 -3.433 4.377 1.00 90.94 198 ASN A N 1
ATOM 1673 C CA . ASN A 1 198 ? 8.877 -2.845 5.003 1.00 90.94 198 ASN A CA 1
ATOM 1674 C C . ASN A 1 198 ? 9.284 -1.491 4.403 1.00 90.94 198 ASN A C 1
ATOM 1676 O O . ASN A 1 198 ? 9.879 -0.688 5.116 1.00 90.94 198 ASN A O 1
ATOM 1680 N N . THR A 1 199 ? 8.892 -1.174 3.163 1.00 90.75 199 THR A N 1
ATOM 1681 C CA . THR A 1 199 ? 9.107 0.174 2.597 1.00 90.75 199 THR A CA 1
ATOM 1682 C C . THR A 1 199 ? 8.351 1.261 3.366 1.00 90.75 199 THR A C 1
ATOM 1684 O O . THR A 1 199 ? 8.684 2.442 3.270 1.00 90.75 199 THR A O 1
ATOM 1687 N N . SER A 1 200 ? 7.348 0.895 4.175 1.00 85.12 200 SER A N 1
ATOM 1688 C CA . SER A 1 200 ? 6.646 1.825 5.068 1.00 85.12 200 SER A CA 1
ATOM 1689 C C . SER A 1 200 ? 7.560 2.440 6.136 1.00 85.12 200 SER A C 1
ATOM 1691 O O . SER A 1 200 ? 7.254 3.517 6.640 1.00 85.12 200 SER A O 1
ATOM 1693 N N . LYS A 1 201 ? 8.702 1.799 6.416 1.00 85.31 201 LYS A N 1
ATOM 1694 C CA . LYS A 1 201 ? 9.752 2.263 7.336 1.00 85.31 201 LYS A CA 1
ATOM 1695 C C . LYS A 1 201 ? 10.726 3.242 6.688 1.00 85.31 201 LYS A C 1
ATOM 1697 O O . LYS A 1 201 ? 11.488 3.899 7.395 1.00 85.31 201 LYS A O 1
ATOM 1702 N N . THR A 1 202 ? 10.720 3.316 5.360 1.00 86.94 202 THR A N 1
ATOM 1703 C CA . THR A 1 202 ? 11.564 4.236 4.611 1.00 86.94 202 THR A CA 1
ATOM 1704 C C . THR A 1 202 ? 10.817 5.554 4.411 1.00 86.94 202 THR A C 1
ATOM 1706 O O . THR A 1 202 ? 9.682 5.542 3.905 1.00 86.94 202 THR A O 1
ATOM 1709 N N . PRO A 1 203 ? 11.454 6.693 4.752 1.00 82.88 203 PRO A N 1
ATOM 1710 C CA . PRO A 1 203 ? 10.889 8.020 4.564 1.00 82.88 203 PRO A CA 1
ATOM 1711 C C . PRO A 1 203 ? 10.331 8.215 3.149 1.00 82.88 203 PRO A C 1
ATOM 1713 O O . PRO A 1 203 ? 10.968 7.877 2.148 1.00 82.88 203 PRO A O 1
ATOM 1716 N N . ASN A 1 204 ? 9.128 8.770 3.043 1.00 79.62 204 ASN A N 1
ATOM 1717 C CA . ASN A 1 204 ? 8.480 9.057 1.775 1.00 79.62 204 ASN A CA 1
ATOM 1718 C C . ASN A 1 204 ? 9.282 10.041 0.921 1.00 79.62 204 ASN A C 1
ATOM 1720 O O . ASN A 1 204 ? 9.222 9.920 -0.297 1.00 79.62 204 ASN A O 1
ATOM 1724 N N . GLN A 1 205 ? 10.041 10.994 1.464 1.00 81.56 205 GLN A N 1
ATOM 1725 C CA . GLN A 1 205 ? 10.833 11.910 0.625 1.00 81.56 205 GLN A CA 1
ATOM 1726 C C . GLN A 1 205 ? 12.144 11.292 0.159 1.00 81.56 205 GLN A C 1
ATOM 1728 O O . GLN A 1 205 ? 12.756 11.781 -0.792 1.00 81.56 205 GLN A O 1
ATOM 1733 N N . SER A 1 206 ? 12.541 10.178 0.769 1.00 88.38 206 SER A N 1
ATOM 1734 C CA . SER A 1 206 ? 13.727 9.449 0.366 1.00 88.38 206 SER A CA 1
ATOM 1735 C C . SER A 1 206 ? 13.582 8.912 -1.056 1.00 88.38 206 SER A C 1
ATOM 1737 O O . SER A 1 206 ? 12.690 8.120 -1.370 1.00 88.38 206 SER A O 1
ATOM 1739 N N . GLN A 1 207 ? 14.526 9.280 -1.923 1.00 91.94 207 GLN A N 1
ATOM 1740 C CA . GLN A 1 207 ? 14.681 8.646 -3.234 1.00 91.94 207 GLN A CA 1
ATOM 1741 C C . GLN A 1 207 ? 15.041 7.154 -3.121 1.00 91.94 207 GLN A C 1
ATOM 1743 O O . GLN A 1 207 ? 14.800 6.399 -4.060 1.00 91.94 207 GLN A O 1
ATOM 1748 N N . TYR A 1 208 ? 15.553 6.700 -1.968 1.00 93.44 208 TYR A N 1
ATOM 1749 C CA . TYR A 1 208 ? 15.821 5.281 -1.730 1.00 93.44 208 TYR A CA 1
ATOM 1750 C C . TYR A 1 208 ? 14.535 4.457 -1.670 1.00 93.44 208 TYR A C 1
ATOM 1752 O O . TYR A 1 208 ? 14.536 3.327 -2.142 1.00 93.44 208 TYR A O 1
ATOM 1760 N N . LYS A 1 209 ? 13.409 5.038 -1.232 1.00 93.44 209 LYS A N 1
ATOM 1761 C CA . LYS A 1 209 ? 12.106 4.356 -1.278 1.00 93.44 209 LYS A CA 1
ATOM 1762 C C . LYS A 1 209 ? 11.702 3.975 -2.702 1.00 93.44 209 LYS A C 1
ATOM 1764 O O . LYS A 1 209 ? 11.141 2.914 -2.951 1.00 93.44 209 LYS A O 1
ATOM 1769 N N . PHE A 1 210 ? 12.039 4.826 -3.671 1.00 95.88 210 PHE A N 1
ATOM 1770 C CA . PHE A 1 210 ? 11.847 4.498 -5.080 1.00 95.88 210 PHE A CA 1
ATOM 1771 C C . PHE A 1 210 ? 12.735 3.322 -5.522 1.00 95.88 210 PHE A C 1
ATOM 1773 O O . PHE A 1 210 ? 12.259 2.447 -6.244 1.00 95.88 210 PHE A O 1
ATOM 1780 N N . LEU A 1 211 ? 13.992 3.256 -5.063 1.00 97.62 211 LEU A N 1
ATOM 1781 C CA . LEU A 1 211 ? 14.854 2.097 -5.326 1.00 97.62 211 LEU A CA 1
ATOM 1782 C C . LEU A 1 211 ? 14.301 0.811 -4.703 1.00 97.62 211 LEU A C 1
ATOM 1784 O O . LEU A 1 211 ? 14.386 -0.237 -5.340 1.00 97.62 211 LEU A O 1
ATOM 1788 N N . GLU A 1 212 ? 13.709 0.873 -3.509 1.00 97.50 212 GLU A N 1
ATOM 1789 C CA . GLU A 1 212 ? 13.060 -0.282 -2.876 1.00 97.50 212 GLU A CA 1
ATOM 1790 C C . GLU A 1 212 ? 11.919 -0.819 -3.744 1.00 97.50 212 GLU A C 1
ATOM 1792 O O . GLU A 1 212 ? 11.887 -2.013 -4.038 1.00 97.50 212 GLU A O 1
ATOM 1797 N N . PHE A 1 213 ? 11.037 0.055 -4.244 1.00 97.75 213 PHE A N 1
ATOM 1798 C CA . PHE A 1 213 ? 9.956 -0.357 -5.146 1.00 97.75 213 PHE A CA 1
ATOM 1799 C C . PHE A 1 213 ? 10.485 -1.037 -6.407 1.00 97.75 213 PHE A C 1
ATOM 1801 O O . PHE A 1 213 ? 10.016 -2.112 -6.786 1.00 97.75 213 PHE A O 1
ATOM 1808 N N . MET A 1 214 ? 11.497 -0.442 -7.042 1.00 97.88 214 MET A N 1
ATOM 1809 C CA . MET A 1 214 ? 12.109 -1.021 -8.237 1.00 97.88 214 MET A CA 1
ATOM 1810 C C . MET A 1 214 ? 12.792 -2.359 -7.942 1.00 97.88 214 MET A C 1
ATOM 1812 O O . MET A 1 214 ? 12.664 -3.291 -8.730 1.00 97.88 214 MET A O 1
ATOM 1816 N N . SER A 1 215 ? 13.430 -2.497 -6.781 1.00 97.94 215 SER A N 1
ATOM 1817 C CA . SER A 1 215 ? 14.050 -3.754 -6.349 1.00 97.94 215 SER A CA 1
ATOM 1818 C C . SER A 1 215 ? 13.009 -4.856 -6.144 1.00 97.94 215 SER A C 1
ATOM 1820 O O . SER A 1 215 ? 13.252 -6.002 -6.514 1.00 97.94 215 SER A O 1
ATOM 1822 N N . ILE A 1 216 ? 11.823 -4.526 -5.619 1.00 98.06 216 ILE A N 1
ATOM 1823 C CA . ILE A 1 216 ? 10.726 -5.492 -5.467 1.00 98.06 216 ILE A CA 1
ATOM 1824 C C . ILE A 1 216 ? 10.178 -5.909 -6.838 1.00 98.06 216 ILE A C 1
ATOM 1826 O O . ILE A 1 216 ? 9.935 -7.096 -7.049 1.00 98.06 216 ILE A O 1
ATOM 1830 N N . PHE A 1 217 ? 10.034 -4.985 -7.796 1.00 97.75 217 PHE A N 1
ATOM 1831 C CA . PHE A 1 217 ? 9.669 -5.342 -9.172 1.00 97.75 217 PHE A CA 1
ATOM 1832 C C . PHE A 1 217 ? 10.684 -6.291 -9.812 1.00 97.75 217 PHE A C 1
ATOM 1834 O O . PHE A 1 217 ? 10.294 -7.315 -10.373 1.00 97.75 217 PHE A O 1
ATOM 1841 N N . GLU A 1 218 ? 11.974 -5.954 -9.732 1.00 96.25 218 GLU A N 1
ATOM 1842 C CA . GLU A 1 218 ? 13.072 -6.770 -10.262 1.00 96.25 218 GLU A CA 1
ATOM 1843 C C . GLU A 1 218 ? 13.043 -8.169 -9.628 1.00 96.25 218 GLU A C 1
ATOM 1845 O O . GLU A 1 218 ? 13.001 -9.181 -10.335 1.00 96.25 218 GLU A O 1
ATOM 1850 N N . PHE A 1 219 ? 12.949 -8.230 -8.299 1.00 95.88 219 PHE A N 1
ATOM 1851 C CA . PHE A 1 219 ? 12.856 -9.474 -7.544 1.00 95.88 219 PHE A CA 1
ATOM 1852 C C . PHE A 1 219 ? 11.643 -10.326 -7.945 1.00 95.88 219 PHE A C 1
ATOM 1854 O O . PHE A 1 219 ? 11.772 -11.539 -8.125 1.00 95.88 219 PHE A O 1
ATOM 1861 N N . LEU A 1 220 ? 10.472 -9.711 -8.116 1.00 95.88 220 LEU A N 1
ATOM 1862 C CA . LEU A 1 220 ? 9.227 -10.426 -8.381 1.00 95.88 220 LEU A CA 1
ATOM 1863 C C . LEU A 1 220 ? 9.115 -10.902 -9.834 1.00 95.88 220 LEU A C 1
ATOM 1865 O O . LEU A 1 220 ? 8.685 -12.026 -10.082 1.00 95.88 220 LEU A O 1
ATOM 1869 N N . LEU A 1 221 ? 9.493 -10.053 -10.792 1.00 95.94 221 LEU A N 1
ATOM 1870 C CA . LEU A 1 221 ? 9.138 -10.229 -12.202 1.00 95.94 221 LEU A CA 1
ATOM 1871 C C . LEU A 1 221 ? 10.310 -10.577 -13.110 1.00 95.94 221 LEU A C 1
ATOM 1873 O O . LEU A 1 221 ? 10.068 -10.994 -14.238 1.00 95.94 221 LEU A O 1
ATOM 1877 N N . THR A 1 222 ? 11.559 -10.402 -12.682 1.00 93.56 222 THR A N 1
ATOM 1878 C CA . THR A 1 222 ? 12.711 -10.668 -13.555 1.00 93.56 222 THR A CA 1
ATOM 1879 C C . THR A 1 222 ? 13.502 -11.880 -13.116 1.00 93.56 222 THR A C 1
ATOM 1881 O O . THR A 1 222 ? 13.566 -12.205 -11.929 1.00 93.56 222 THR A O 1
ATOM 1884 N N . GLU A 1 223 ? 14.085 -12.568 -14.086 1.00 88.44 223 GLU A N 1
ATOM 1885 C CA . GLU A 1 223 ? 15.050 -13.635 -13.856 1.00 88.44 223 GLU A CA 1
ATOM 1886 C C . GLU A 1 223 ? 16.430 -13.153 -14.299 1.00 88.44 223 GLU A C 1
ATOM 1888 O O . GLU A 1 223 ? 16.577 -12.515 -15.352 1.00 88.44 223 GLU A O 1
ATOM 1893 N N . ASP A 1 224 ? 17.432 -13.430 -13.463 1.00 76.31 224 ASP A N 1
ATOM 1894 C CA . ASP A 1 224 ? 18.821 -13.245 -13.849 1.00 76.31 224 ASP A CA 1
ATOM 1895 C C . ASP A 1 224 ? 19.190 -14.363 -14.818 1.00 76.31 224 ASP A C 1
ATOM 1897 O O . ASP A 1 224 ? 19.189 -15.548 -14.490 1.00 76.31 224 ASP A O 1
ATOM 1901 N N . THR A 1 225 ? 19.479 -13.971 -16.048 1.00 71.38 225 THR A N 1
ATOM 1902 C CA . THR A 1 225 ? 19.754 -14.906 -17.135 1.00 71.38 225 THR A CA 1
ATOM 1903 C C . THR A 1 225 ? 21.249 -15.158 -17.313 1.00 71.38 225 THR A C 1
ATOM 1905 O O . THR A 1 225 ? 21.656 -15.650 -18.367 1.00 71.38 225 THR A O 1
ATOM 1908 N N . ASN A 1 226 ? 22.090 -14.818 -16.322 1.00 69.56 226 ASN A N 1
ATOM 1909 C CA . ASN A 1 226 ? 23.552 -14.939 -16.393 1.00 69.56 226 ASN A CA 1
ATOM 1910 C C . ASN A 1 226 ? 24.109 -14.343 -17.704 1.00 69.56 226 ASN A C 1
ATOM 1912 O O . ASN A 1 226 ? 24.953 -14.934 -18.381 1.00 69.56 226 ASN A O 1
ATOM 1916 N N . GLY A 1 227 ? 23.551 -13.201 -18.123 1.00 65.12 227 GLY A N 1
ATOM 1917 C CA . GLY A 1 227 ? 23.925 -12.490 -19.349 1.00 65.12 227 GLY A CA 1
ATOM 1918 C C . GLY A 1 227 ? 23.436 -13.097 -20.674 1.00 65.12 227 GLY A C 1
ATOM 1919 O O . GLY A 1 227 ? 23.763 -12.554 -21.726 1.00 65.12 227 GLY A O 1
ATOM 1920 N N . ARG A 1 228 ? 22.661 -14.192 -20.666 1.00 63.50 228 ARG A N 1
ATOM 1921 C CA . ARG A 1 228 ? 22.169 -14.864 -21.890 1.00 63.50 228 ARG A CA 1
ATOM 1922 C C . ARG A 1 228 ? 20.745 -14.489 -22.304 1.00 63.50 228 ARG A C 1
ATOM 1924 O O . ARG A 1 228 ? 20.309 -14.902 -23.375 1.00 63.50 228 ARG A O 1
ATOM 1931 N N . GLY A 1 229 ? 20.015 -13.740 -21.485 1.00 67.38 229 GLY A N 1
ATOM 1932 C CA . GLY A 1 229 ? 18.627 -13.366 -21.748 1.00 67.38 229 GLY A CA 1
ATOM 1933 C C . GLY A 1 229 ? 18.410 -11.868 -21.903 1.00 67.38 229 GLY A C 1
ATOM 1934 O O . GLY A 1 229 ? 19.342 -11.065 -21.974 1.00 67.38 229 GLY A O 1
ATOM 1935 N N . ASN A 1 230 ? 17.135 -11.486 -21.988 1.00 75.44 230 ASN A N 1
ATOM 1936 C CA . ASN A 1 230 ? 16.757 -10.088 -22.142 1.00 75.44 230 ASN A CA 1
ATOM 1937 C C . ASN A 1 230 ? 17.213 -9.274 -20.920 1.00 75.44 230 ASN A C 1
ATOM 1939 O O . ASN A 1 230 ? 16.983 -9.705 -19.788 1.00 75.44 230 ASN A O 1
ATOM 1943 N N . PRO A 1 231 ? 17.797 -8.079 -21.107 1.00 84.56 231 PRO A N 1
ATOM 1944 C CA . PRO A 1 231 ? 18.151 -7.221 -19.985 1.00 84.56 231 PRO A CA 1
ATOM 1945 C C . PRO A 1 231 ? 16.899 -6.851 -19.178 1.00 84.56 231 PRO A C 1
ATOM 1947 O O . PRO A 1 231 ? 15.809 -6.704 -19.741 1.00 84.56 231 PRO A O 1
ATOM 1950 N N . ILE A 1 232 ? 17.059 -6.648 -17.867 1.00 86.88 232 ILE A N 1
ATOM 1951 C CA . ILE A 1 232 ? 15.983 -6.254 -16.933 1.00 86.88 232 ILE A CA 1
ATOM 1952 C C . ILE A 1 232 ? 15.202 -5.041 -17.467 1.00 86.88 232 ILE A C 1
ATOM 1954 O O . ILE A 1 232 ? 13.971 -5.022 -17.428 1.00 86.88 232 ILE A O 1
ATOM 1958 N N . SER A 1 233 ? 15.913 -4.085 -18.077 1.00 87.00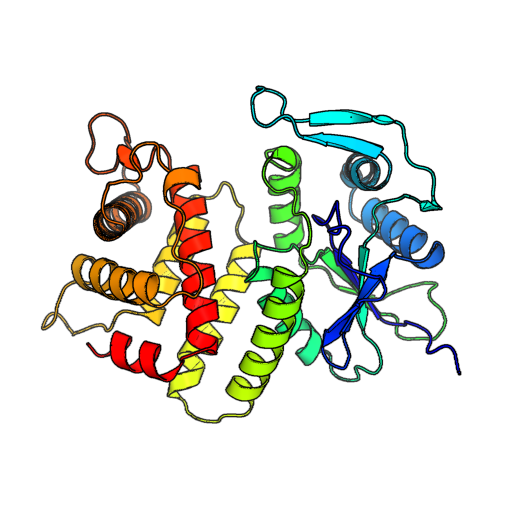 233 SER A N 1
ATOM 1959 C CA . SER A 1 233 ? 15.349 -2.889 -18.716 1.00 87.00 233 SER A CA 1
ATOM 1960 C C . SER A 1 233 ? 14.357 -3.177 -19.848 1.00 87.00 233 SER A C 1
ATOM 1962 O O . SER A 1 233 ? 13.556 -2.309 -20.178 1.00 87.00 233 SER A O 1
ATOM 1964 N N . ARG A 1 234 ? 14.381 -4.378 -20.441 1.00 90.12 234 ARG A N 1
ATOM 1965 C CA . ARG A 1 234 ? 13.397 -4.854 -21.428 1.00 90.12 234 ARG A CA 1
ATOM 1966 C C . ARG A 1 234 ? 12.361 -5.794 -20.817 1.00 90.12 234 ARG A C 1
ATOM 1968 O O . ARG A 1 234 ? 11.203 -5.741 -21.228 1.00 90.12 234 ARG A O 1
ATOM 1975 N N . GLN A 1 235 ? 12.756 -6.626 -19.849 1.00 93.69 235 GLN A N 1
ATOM 1976 C CA . GLN A 1 235 ? 11.846 -7.562 -19.180 1.00 93.69 235 GLN A CA 1
ATOM 1977 C C . GLN A 1 235 ? 10.736 -6.824 -18.420 1.00 93.69 235 GLN A C 1
ATOM 1979 O O . GLN A 1 235 ? 9.556 -7.098 -18.639 1.00 93.69 235 GLN A O 1
ATOM 1984 N N . LEU A 1 236 ? 11.100 -5.865 -17.559 1.00 94.69 236 LEU A N 1
ATOM 1985 C CA . LEU A 1 236 ? 10.138 -5.179 -16.691 1.00 94.69 236 LEU A CA 1
ATOM 1986 C C . LEU A 1 236 ? 9.036 -4.449 -17.473 1.00 94.69 236 LEU A C 1
ATOM 1988 O O . LEU A 1 236 ? 7.866 -4.726 -17.204 1.00 94.69 236 LEU A O 1
ATOM 1992 N N . PRO A 1 237 ? 9.339 -3.583 -18.466 1.00 95.81 237 PRO A N 1
ATOM 1993 C CA . PRO A 1 237 ? 8.294 -2.886 -19.212 1.00 95.81 237 PRO A CA 1
ATOM 1994 C C . PRO A 1 237 ? 7.315 -3.829 -19.914 1.00 95.81 237 PRO A C 1
ATOM 1996 O O . PRO A 1 237 ? 6.116 -3.561 -19.929 1.00 95.81 237 PRO A O 1
ATOM 1999 N N . ALA A 1 238 ? 7.804 -4.939 -20.477 1.00 95.31 238 ALA A N 1
ATOM 2000 C CA . ALA A 1 238 ? 6.955 -5.915 -21.154 1.00 95.31 238 ALA A CA 1
ATOM 2001 C C . ALA A 1 238 ? 6.024 -6.643 -20.170 1.00 95.31 238 ALA A C 1
ATOM 2003 O O . ALA A 1 238 ? 4.812 -6.677 -20.381 1.00 95.31 238 ALA A O 1
ATOM 2004 N N . LYS A 1 239 ? 6.572 -7.177 -19.072 1.00 97.06 239 LYS A N 1
ATOM 2005 C CA . LYS A 1 239 ? 5.811 -7.955 -18.080 1.00 97.06 239 LYS A CA 1
ATOM 2006 C C . LYS A 1 239 ? 4.789 -7.093 -17.344 1.00 97.06 239 LYS A C 1
ATOM 2008 O O . LYS A 1 239 ? 3.637 -7.490 -17.201 1.00 97.06 239 LYS A O 1
ATOM 2013 N N . ILE A 1 240 ? 5.179 -5.884 -16.946 1.00 96.62 240 ILE A N 1
ATOM 2014 C CA . ILE A 1 240 ? 4.275 -4.933 -16.295 1.00 96.62 240 ILE A CA 1
ATOM 2015 C C . ILE A 1 240 ? 3.159 -4.494 -17.247 1.00 96.62 240 ILE A C 1
ATOM 2017 O O . ILE A 1 240 ? 2.011 -4.387 -16.826 1.00 96.62 240 ILE A O 1
ATOM 2021 N N . HIS A 1 241 ? 3.456 -4.268 -18.530 1.00 95.88 241 HIS A N 1
ATOM 2022 C CA . HIS A 1 241 ? 2.418 -3.946 -19.507 1.00 95.88 241 HIS A CA 1
ATOM 2023 C C . HIS A 1 241 ? 1.378 -5.072 -19.632 1.00 95.88 241 HIS A C 1
ATOM 2025 O O . HIS A 1 241 ? 0.180 -4.794 -19.614 1.00 95.88 241 HIS A O 1
ATOM 2031 N N . LEU A 1 242 ? 1.821 -6.336 -19.686 1.00 96.25 242 LEU A N 1
ATOM 2032 C CA . LEU A 1 242 ? 0.921 -7.495 -19.700 1.00 96.25 242 LEU A CA 1
ATOM 2033 C C . LEU A 1 242 ? 0.065 -7.572 -18.431 1.00 96.25 242 LEU A C 1
ATOM 2035 O O . LEU A 1 242 ? -1.140 -7.791 -18.521 1.00 96.25 242 LEU A O 1
ATOM 2039 N N . LEU A 1 243 ? 0.672 -7.354 -17.262 1.00 97.31 243 LEU A N 1
ATOM 2040 C CA . LEU A 1 243 ? -0.039 -7.331 -15.984 1.00 97.31 243 LEU A CA 1
ATOM 2041 C C . LEU A 1 243 ? -1.078 -6.211 -15.927 1.00 97.31 243 LEU A C 1
ATOM 2043 O O . LEU A 1 243 ? -2.211 -6.460 -15.528 1.00 97.31 243 LEU A O 1
ATOM 2047 N N . ASN A 1 244 ? -0.744 -5.010 -16.402 1.00 96.75 244 ASN A N 1
ATOM 2048 C CA . ASN A 1 244 ? -1.676 -3.886 -16.428 1.00 96.75 244 ASN A CA 1
ATOM 2049 C C . ASN A 1 244 ? -2.944 -4.179 -17.243 1.00 96.75 244 ASN A C 1
ATOM 2051 O O . ASN A 1 244 ? -4.022 -3.729 -16.866 1.00 96.75 244 ASN A O 1
ATOM 2055 N N . ASN A 1 245 ? -2.829 -4.971 -18.312 1.00 95.44 245 ASN A N 1
ATOM 2056 C CA . ASN A 1 245 ? -3.975 -5.411 -19.113 1.00 95.44 245 ASN A CA 1
ATOM 2057 C C . ASN A 1 245 ? -4.822 -6.493 -18.414 1.00 95.44 245 ASN A C 1
ATOM 2059 O O . ASN A 1 245 ? -5.934 -6.770 -18.853 1.00 95.44 245 ASN A O 1
ATOM 2063 N N . ARG A 1 246 ? -4.299 -7.122 -17.353 1.00 95.81 246 ARG A N 1
ATOM 2064 C CA . ARG A 1 246 ? -4.982 -8.154 -16.553 1.00 95.81 246 ARG A CA 1
ATOM 2065 C C . ARG A 1 246 ? -5.472 -7.661 -15.195 1.00 95.81 246 ARG A C 1
ATOM 2067 O O . ARG A 1 246 ? -6.192 -8.390 -14.514 1.00 95.81 246 ARG A O 1
ATOM 2074 N N . PHE A 1 247 ? -5.092 -6.457 -14.776 1.00 95.44 247 PHE A N 1
ATOM 2075 C CA . PHE A 1 247 ? -5.636 -5.860 -13.561 1.00 95.44 247 PHE A CA 1
ATOM 2076 C C . PHE A 1 247 ? -7.145 -5.653 -13.706 1.00 95.44 247 PHE A C 1
ATOM 2078 O O . PHE A 1 247 ? -7.626 -5.270 -14.769 1.00 95.44 247 PHE A O 1
ATOM 2085 N N . SER A 1 248 ? -7.890 -5.847 -12.614 1.00 90.81 248 SER A N 1
ATOM 2086 C CA . SER A 1 248 ? -9.330 -5.543 -12.567 1.00 90.81 248 SER A CA 1
ATOM 2087 C C . SER A 1 248 ? -9.616 -4.078 -12.903 1.00 90.81 248 SER A C 1
ATOM 2089 O O . SER A 1 248 ? -10.630 -3.758 -13.514 1.00 90.81 248 SER A O 1
ATOM 2091 N N . GLN A 1 249 ? -8.687 -3.197 -12.532 1.00 90.88 249 GLN A N 1
ATOM 2092 C CA . GLN A 1 249 ? -8.652 -1.800 -12.924 1.00 90.88 249 GLN A CA 1
ATOM 2093 C C . GLN A 1 249 ? -7.225 -1.444 -13.340 1.00 90.88 249 GLN A C 1
ATOM 2095 O O . GLN A 1 249 ? -6.320 -1.422 -12.493 1.00 90.88 249 GLN A O 1
ATOM 2100 N N . SER A 1 250 ? -7.045 -1.144 -14.628 1.00 93.44 250 SER A N 1
ATOM 2101 C CA . SER A 1 250 ? -5.787 -0.640 -15.180 1.00 93.44 250 SER A CA 1
ATOM 2102 C C . SER A 1 250 ? -5.330 0.624 -14.453 1.00 93.44 250 SER A C 1
ATOM 2104 O O . SER A 1 250 ? -6.148 1.376 -13.918 1.00 93.44 250 SER A O 1
ATOM 2106 N N . ILE A 1 251 ? -4.023 0.881 -14.449 1.00 94.19 251 ILE A N 1
ATOM 2107 C CA . ILE A 1 251 ? -3.480 2.108 -13.865 1.00 94.19 251 ILE A CA 1
ATOM 2108 C C . ILE A 1 251 ? -4.023 3.326 -14.613 1.00 94.19 251 ILE A C 1
ATOM 2110 O O . ILE A 1 251 ? -3.927 3.412 -15.838 1.00 94.19 251 ILE A O 1
ATOM 2114 N N . ASP A 1 252 ? -4.555 4.285 -13.860 1.00 93.31 252 ASP A N 1
ATOM 2115 C CA . ASP A 1 252 ? -4.963 5.574 -14.400 1.00 93.31 252 ASP A CA 1
ATOM 2116 C C . ASP A 1 252 ? -3.745 6.497 -14.530 1.00 93.31 252 ASP A C 1
ATOM 2118 O O . ASP A 1 252 ? -3.303 7.129 -13.570 1.00 93.31 252 ASP A O 1
ATOM 2122 N N . LEU A 1 253 ? -3.187 6.577 -15.739 1.00 94.88 253 LEU A N 1
ATOM 2123 C CA . LEU A 1 253 ? -2.028 7.424 -16.023 1.00 94.88 253 LEU A CA 1
ATOM 2124 C C . LEU A 1 253 ? -2.332 8.920 -15.848 1.00 94.88 253 LEU A C 1
ATOM 2126 O O . LEU A 1 253 ? -1.408 9.680 -15.550 1.00 94.88 253 LEU A O 1
ATOM 2130 N N . LYS A 1 254 ? -3.603 9.345 -15.957 1.00 93.75 254 LYS A N 1
ATOM 2131 C CA . LYS A 1 254 ? -4.014 10.754 -15.792 1.00 93.75 254 LYS A CA 1
ATOM 2132 C C . LYS A 1 254 ? -3.795 11.257 -14.371 1.00 93.75 254 LYS A C 1
ATOM 2134 O O . LYS A 1 254 ? -3.544 12.441 -14.175 1.00 93.75 254 LYS A O 1
ATOM 2139 N N . LYS A 1 255 ? -3.827 10.356 -13.384 1.00 90.44 255 LYS A N 1
ATOM 2140 C CA . LYS A 1 255 ? -3.535 10.671 -11.979 1.00 90.44 255 LYS A CA 1
ATOM 2141 C C . LYS A 1 255 ? -2.100 11.169 -11.768 1.00 90.44 255 LYS A C 1
ATOM 2143 O O . LYS A 1 255 ? -1.833 11.869 -10.795 1.00 90.44 255 LYS A O 1
ATOM 2148 N N . TYR A 1 256 ? -1.176 10.807 -12.659 1.00 91.88 256 TYR A N 1
ATOM 2149 C CA . TYR A 1 256 ? 0.258 11.052 -12.485 1.00 91.88 256 TYR A CA 1
ATOM 2150 C C . TYR A 1 256 ? 0.836 11.979 -13.560 1.00 91.88 256 TYR A C 1
ATOM 2152 O O . TYR A 1 256 ? 1.695 12.817 -13.271 1.00 91.88 256 TYR A O 1
ATOM 2160 N N . PHE A 1 257 ? 0.372 11.855 -14.803 1.00 92.56 257 PHE A N 1
ATOM 2161 C CA . PHE A 1 257 ? 1.029 12.439 -15.968 1.00 92.56 257 PHE A CA 1
ATOM 2162 C C . PHE A 1 257 ? 0.048 13.217 -16.848 1.00 92.56 257 PHE A C 1
ATOM 2164 O O . PHE A 1 257 ? -1.101 12.820 -17.013 1.00 92.56 257 PHE A O 1
ATOM 2171 N N . ASP A 1 258 ? 0.532 14.294 -17.474 1.00 89.88 258 ASP A N 1
ATOM 2172 C CA . ASP A 1 258 ? -0.299 15.159 -18.332 1.00 89.88 258 ASP A CA 1
ATOM 2173 C C . ASP A 1 258 ? -0.555 14.550 -19.722 1.00 89.88 258 ASP A C 1
ATOM 2175 O O . ASP A 1 258 ? -1.436 15.000 -20.446 1.00 89.88 258 ASP A O 1
ATOM 2179 N N . ASN A 1 259 ? 0.191 13.499 -20.084 1.00 87.88 259 ASN A N 1
ATOM 2180 C CA . ASN A 1 259 ? 0.132 12.830 -21.388 1.00 87.88 259 ASN A CA 1
ATOM 2181 C C . ASN A 1 259 ? -0.294 11.355 -21.237 1.00 87.88 259 ASN A C 1
ATOM 2183 O O . ASN A 1 259 ? 0.523 10.455 -21.464 1.00 87.88 259 ASN A O 1
ATOM 2187 N N . PRO A 1 260 ? -1.550 11.084 -20.843 1.00 86.12 260 PRO A N 1
ATOM 2188 C CA . PRO A 1 260 ? -2.035 9.739 -20.519 1.00 86.12 260 PRO A CA 1
ATOM 2189 C C . PRO A 1 260 ? -2.099 8.788 -21.721 1.00 86.12 260 PRO A C 1
ATOM 2191 O O . PRO A 1 260 ? -2.116 7.579 -21.526 1.00 86.12 260 PRO A O 1
ATOM 2194 N N . GLU A 1 261 ? -2.093 9.318 -22.947 1.00 90.94 261 GLU A N 1
ATOM 2195 C CA . GLU A 1 261 ? -2.064 8.530 -24.190 1.00 90.94 261 GLU A CA 1
ATOM 2196 C C . GLU A 1 261 ? -0.715 7.822 -24.412 1.00 90.94 261 GLU A C 1
ATOM 2198 O O . GLU A 1 261 ? -0.595 6.922 -25.243 1.00 90.94 261 GLU A O 1
ATOM 2203 N N . THR A 1 262 ? 0.329 8.221 -23.674 1.00 93.12 262 THR A N 1
ATOM 2204 C CA . THR A 1 262 ? 1.632 7.554 -23.741 1.00 93.12 262 THR A CA 1
ATOM 2205 C C . THR A 1 262 ? 1.503 6.123 -23.203 1.00 93.12 262 THR A C 1
ATOM 2207 O O . THR A 1 262 ? 1.045 5.945 -22.072 1.00 93.12 262 THR A O 1
ATOM 2210 N N . PRO A 1 263 ? 1.954 5.090 -23.943 1.00 94.81 263 PRO A N 1
ATOM 2211 C CA . PRO A 1 263 ? 1.858 3.710 -23.481 1.00 94.81 263 PRO A CA 1
ATOM 2212 C C . PRO A 1 263 ? 2.537 3.504 -22.125 1.00 94.81 263 PRO A C 1
ATOM 2214 O O . PRO A 1 263 ? 3.668 3.946 -21.913 1.00 94.81 263 PRO A O 1
ATOM 2217 N N . ILE A 1 264 ? 1.896 2.747 -21.227 1.00 95.88 264 ILE A N 1
ATOM 2218 C CA . ILE A 1 264 ? 2.435 2.469 -19.882 1.00 95.88 264 ILE A CA 1
ATOM 2219 C C . ILE A 1 264 ? 3.871 1.931 -19.927 1.00 95.88 264 ILE A C 1
ATOM 2221 O O . ILE A 1 264 ? 4.707 2.336 -19.123 1.00 95.88 264 ILE A O 1
ATOM 2225 N N . LYS A 1 265 ? 4.184 1.089 -20.922 1.00 96.19 265 LYS A N 1
ATOM 2226 C CA . LYS A 1 265 ? 5.521 0.529 -21.156 1.00 96.19 265 LYS A CA 1
ATOM 2227 C C . LYS A 1 265 ? 6.601 1.619 -21.204 1.00 96.19 265 LYS A C 1
ATOM 2229 O O . LYS A 1 265 ? 7.644 1.468 -20.574 1.00 96.19 265 LYS A O 1
ATOM 2234 N N . THR A 1 266 ? 6.324 2.732 -21.880 1.00 96.06 266 THR A N 1
ATOM 2235 C CA . THR A 1 266 ? 7.244 3.868 -22.001 1.00 96.06 266 THR A CA 1
ATOM 2236 C C . THR A 1 266 ? 7.499 4.534 -20.650 1.00 96.06 266 THR A C 1
ATOM 2238 O O . THR A 1 266 ? 8.629 4.915 -20.357 1.00 96.06 266 THR A O 1
ATOM 2241 N N . PHE A 1 267 ? 6.491 4.639 -19.780 1.00 96.81 267 PHE A N 1
ATOM 2242 C CA . PHE A 1 267 ? 6.706 5.139 -18.421 1.00 96.81 267 PHE A CA 1
ATOM 2243 C C . PHE A 1 267 ? 7.576 4.187 -17.591 1.00 96.81 267 PHE A C 1
ATOM 2245 O O . PHE A 1 267 ? 8.442 4.662 -16.862 1.00 96.81 267 PHE A O 1
ATOM 2252 N N . ILE A 1 268 ? 7.433 2.866 -17.747 1.00 97.00 268 ILE A N 1
ATOM 2253 C CA . ILE A 1 268 ? 8.282 1.888 -17.039 1.00 97.00 268 ILE A CA 1
ATOM 2254 C C . ILE A 1 268 ? 9.744 1.977 -17.489 1.00 97.00 268 ILE A C 1
ATOM 2256 O O . ILE A 1 268 ? 10.648 1.961 -16.655 1.00 97.00 268 ILE A O 1
ATOM 2260 N N . GLU A 1 269 ? 9.997 2.131 -18.790 1.00 96.12 269 GLU A N 1
ATOM 2261 C CA . GLU A 1 269 ? 11.350 2.351 -19.329 1.00 96.12 269 GLU A CA 1
ATOM 2262 C C . GLU A 1 269 ? 11.999 3.611 -18.728 1.00 96.12 269 GLU A C 1
ATOM 2264 O O . GLU A 1 269 ? 13.192 3.627 -18.394 1.00 96.12 269 GLU A O 1
ATOM 2269 N N . LYS A 1 270 ? 11.197 4.663 -18.521 1.00 96.81 270 LYS A N 1
ATOM 2270 C CA . LYS A 1 270 ? 11.633 5.897 -17.858 1.00 96.81 270 LYS A CA 1
ATOM 2271 C C . LYS A 1 270 ? 11.869 5.704 -16.361 1.00 96.81 270 LYS A C 1
ATOM 2273 O O . LYS A 1 270 ? 12.877 6.202 -15.865 1.00 96.81 270 LYS A O 1
ATOM 2278 N N . LEU A 1 271 ? 11.018 4.955 -15.651 1.00 97.00 271 LEU A N 1
ATOM 2279 C CA . LEU A 1 271 ? 11.255 4.599 -14.244 1.00 97.00 271 LEU A CA 1
ATOM 2280 C C . LEU A 1 271 ? 12.577 3.844 -14.087 1.00 97.00 271 LEU A C 1
ATOM 2282 O O . LEU A 1 271 ? 13.365 4.156 -13.200 1.00 97.00 271 LEU A O 1
ATOM 2286 N N . TYR A 1 272 ? 12.861 2.895 -14.979 1.00 95.38 272 TYR A N 1
ATOM 2287 C CA . TYR A 1 272 ? 14.110 2.138 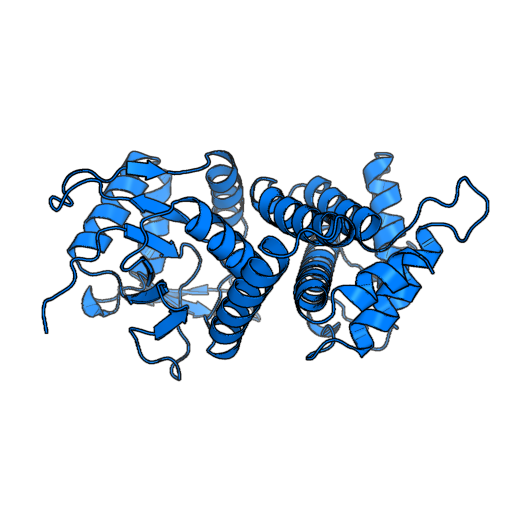-14.934 1.00 95.38 272 TYR A CA 1
ATOM 2288 C C . TYR A 1 272 ? 15.337 3.019 -15.213 1.00 95.38 272 TYR A C 1
ATOM 2290 O O . TYR A 1 272 ? 16.377 2.879 -14.570 1.00 95.38 272 TYR A O 1
ATOM 2298 N N . SER A 1 273 ? 15.207 3.979 -16.133 1.00 95.06 273 SER A N 1
ATOM 2299 C CA . SER A 1 273 ? 16.236 4.999 -16.351 1.00 95.06 273 SER A CA 1
ATOM 2300 C C . SER A 1 273 ? 16.489 5.837 -15.096 1.00 95.06 273 SER A C 1
ATOM 2302 O O . SER A 1 273 ? 17.637 5.966 -14.685 1.00 95.06 273 SER A O 1
ATOM 2304 N N . LEU A 1 274 ? 15.425 6.330 -14.455 1.00 96.81 274 LEU A N 1
ATOM 2305 C CA . LEU A 1 274 ? 15.513 7.086 -13.205 1.00 96.81 274 LEU A CA 1
ATOM 2306 C C . LEU A 1 274 ? 16.153 6.255 -12.078 1.00 96.81 274 LEU A C 1
ATOM 2308 O O . LEU A 1 274 ? 16.981 6.764 -11.329 1.00 96.81 274 LEU A O 1
ATOM 2312 N N . ARG A 1 275 ? 15.810 4.965 -11.978 1.00 96.25 275 ARG A N 1
ATOM 2313 C CA . ARG A 1 275 ? 16.397 4.016 -11.016 1.00 96.25 275 ARG A CA 1
ATOM 2314 C C . ARG A 1 275 ? 17.902 3.915 -11.202 1.00 96.25 275 ARG A C 1
ATOM 2316 O O . ARG A 1 275 ? 18.635 3.954 -10.219 1.00 96.25 275 ARG A O 1
ATOM 2323 N N . SER A 1 276 ? 18.358 3.783 -12.447 1.00 95.12 276 SER A N 1
ATOM 2324 C CA . SER A 1 276 ? 19.785 3.740 -12.770 1.00 95.12 276 SER A CA 1
ATOM 2325 C C . SER A 1 276 ? 20.485 5.036 -12.354 1.00 95.12 276 SER A C 1
ATOM 2327 O O . SER A 1 276 ? 21.510 4.964 -11.682 1.00 95.12 276 SER A O 1
ATOM 2329 N N . ASP A 1 277 ? 19.898 6.198 -12.653 1.00 95.94 277 ASP A N 1
ATOM 2330 C CA . ASP A 1 277 ? 20.473 7.490 -12.267 1.00 95.94 277 ASP A CA 1
ATOM 2331 C C . ASP A 1 277 ? 20.596 7.647 -10.743 1.00 95.94 277 ASP A C 1
ATOM 2333 O O . ASP A 1 277 ? 21.666 8.013 -10.255 1.00 95.94 277 ASP A O 1
ATOM 2337 N N . ILE A 1 278 ? 19.554 7.297 -9.978 1.00 95.88 278 ILE A N 1
ATOM 2338 C CA . ILE A 1 278 ? 19.590 7.348 -8.506 1.00 95.88 278 ILE A CA 1
ATOM 2339 C C . ILE A 1 278 ? 20.644 6.379 -7.952 1.00 95.88 278 ILE A C 1
ATOM 2341 O O . ILE A 1 278 ? 21.437 6.761 -7.095 1.00 95.88 278 ILE A O 1
ATOM 2345 N N . ALA A 1 279 ? 20.678 5.136 -8.443 1.00 95.62 279 ALA A N 1
ATOM 2346 C CA . ALA A 1 279 ? 21.591 4.106 -7.944 1.00 95.62 279 ALA A CA 1
ATOM 2347 C C . ALA A 1 279 ? 23.074 4.441 -8.185 1.00 95.62 279 ALA A C 1
ATOM 2349 O O . ALA A 1 279 ? 23.926 4.032 -7.400 1.00 95.62 279 ALA A O 1
ATOM 2350 N N . HIS A 1 280 ? 23.387 5.190 -9.247 1.00 96.06 280 HIS A N 1
ATOM 2351 C CA . HIS A 1 280 ? 24.747 5.647 -9.544 1.00 96.06 280 HIS A CA 1
ATOM 2352 C C . HIS A 1 280 ? 25.089 7.015 -8.934 1.00 96.06 280 HIS A C 1
ATOM 2354 O O . HIS A 1 280 ? 26.210 7.487 -9.104 1.00 96.06 280 HIS A O 1
ATOM 2360 N N . GLY A 1 281 ? 24.155 7.653 -8.219 1.00 94.62 281 GLY A N 1
ATOM 2361 C CA . GLY A 1 281 ? 24.363 8.987 -7.653 1.00 94.62 281 GLY A CA 1
ATOM 2362 C C . GLY A 1 281 ? 24.458 10.089 -8.713 1.00 94.62 281 GLY A C 1
ATOM 2363 O O . GLY A 1 281 ? 25.078 11.125 -8.471 1.00 94.62 281 GLY A O 1
ATOM 2364 N N . ASN A 1 282 ? 23.865 9.879 -9.892 1.00 94.75 282 ASN A N 1
ATOM 2365 C CA . ASN A 1 282 ? 23.845 10.877 -10.955 1.00 94.75 282 ASN A CA 1
ATOM 2366 C C . ASN A 1 282 ? 22.968 12.073 -10.557 1.00 94.75 282 ASN A C 1
ATOM 2368 O O . ASN A 1 282 ? 21.943 11.931 -9.887 1.00 94.75 282 ASN A O 1
ATOM 2372 N N . ILE A 1 283 ? 23.322 13.264 -11.045 1.00 93.00 283 ILE A N 1
ATOM 2373 C CA . ILE A 1 283 ? 22.465 14.447 -10.911 1.00 93.00 283 ILE A CA 1
ATOM 2374 C C . ILE A 1 283 ? 21.241 14.268 -11.811 1.00 93.00 283 ILE A C 1
ATOM 2376 O O . ILE A 1 283 ? 21.346 14.284 -13.039 1.00 93.00 283 ILE A O 1
ATOM 2380 N N . ILE A 1 284 ? 20.069 14.142 -11.194 1.00 94.12 284 ILE A N 1
ATOM 2381 C CA . ILE A 1 284 ? 18.809 13.908 -11.898 1.00 94.12 284 ILE A CA 1
ATOM 2382 C C . ILE A 1 284 ? 18.301 15.228 -12.481 1.00 94.12 284 ILE A C 1
ATOM 2384 O O . ILE A 1 284 ? 17.950 16.155 -11.750 1.00 94.12 284 ILE A O 1
ATOM 2388 N N . LYS A 1 285 ? 18.221 15.304 -13.810 1.00 93.75 285 LYS A N 1
ATOM 2389 C CA . LYS A 1 285 ? 17.613 16.424 -14.537 1.00 93.75 285 LYS A CA 1
ATOM 2390 C C . LYS A 1 285 ? 16.381 15.911 -15.268 1.00 93.75 285 LYS A C 1
ATOM 2392 O O . LYS A 1 285 ? 16.512 15.046 -16.123 1.00 93.75 285 LYS A O 1
ATOM 2397 N N . PHE A 1 286 ? 15.197 16.421 -14.922 1.00 93.19 286 PHE A N 1
ATOM 2398 C CA . PHE A 1 286 ? 13.951 16.033 -15.596 1.00 93.19 286 PHE A CA 1
ATOM 2399 C C . PHE A 1 286 ? 13.755 16.796 -16.901 1.00 93.19 286 PHE A C 1
ATOM 2401 O O . PHE A 1 286 ? 13.463 16.180 -17.919 1.00 93.19 286 PHE A O 1
ATOM 2408 N N . LYS A 1 287 ? 13.959 18.114 -16.887 1.00 92.12 287 LYS A N 1
ATOM 2409 C CA . LYS A 1 287 ? 13.818 18.960 -18.072 1.00 92.12 287 LYS A CA 1
ATOM 2410 C C . LYS A 1 287 ? 14.821 18.561 -19.161 1.00 92.12 287 LYS A C 1
ATOM 2412 O O . LYS A 1 287 ? 15.980 18.294 -18.836 1.00 92.12 287 LYS A O 1
ATOM 2417 N N . ASP A 1 288 ? 14.369 18.541 -20.416 1.00 85.56 288 ASP A N 1
ATOM 2418 C CA . ASP A 1 288 ? 15.185 18.234 -21.599 1.00 85.56 288 ASP A CA 1
ATOM 2419 C C . ASP A 1 288 ? 15.874 16.853 -21.507 1.00 85.56 288 ASP A C 1
ATOM 2421 O O . ASP A 1 288 ? 17.006 16.656 -21.952 1.00 85.56 288 ASP A O 1
ATOM 2425 N N . SER A 1 289 ? 15.202 15.879 -20.880 1.00 88.19 289 SER A N 1
ATOM 2426 C CA . SER A 1 289 ? 15.746 14.543 -20.617 1.00 88.19 289 SER A CA 1
ATOM 2427 C C . SER A 1 289 ? 14.787 13.426 -21.032 1.00 88.19 289 SER A C 1
ATOM 2429 O O . SER A 1 289 ? 13.577 13.612 -21.160 1.00 88.19 289 SER A O 1
ATOM 2431 N N . LYS A 1 290 ? 15.303 12.193 -21.129 1.00 90.31 290 LYS A N 1
ATOM 2432 C CA . LYS A 1 290 ? 14.481 10.995 -21.387 1.00 90.31 290 LYS A CA 1
ATOM 2433 C C . LYS A 1 290 ? 13.393 10.747 -20.328 1.00 90.31 290 LYS A C 1
ATOM 2435 O O . LYS A 1 290 ? 12.405 10.079 -20.631 1.00 90.31 290 LYS A O 1
ATOM 2440 N N . ILE A 1 291 ? 13.550 11.273 -19.111 1.00 93.94 291 ILE A N 1
ATOM 2441 C CA . ILE A 1 291 ? 12.623 11.078 -17.986 1.00 93.94 291 ILE A CA 1
ATOM 2442 C C . ILE A 1 291 ? 11.675 12.263 -17.763 1.00 93.94 291 ILE A C 1
ATOM 2444 O O . ILE A 1 291 ? 10.907 12.235 -16.808 1.00 93.94 291 ILE A O 1
ATOM 2448 N N . GLU A 1 292 ? 11.675 13.277 -18.633 1.00 93.38 292 GLU A N 1
ATOM 2449 C CA . GLU A 1 292 ? 10.892 14.510 -18.453 1.00 93.38 292 GLU A CA 1
ATOM 2450 C C . GLU A 1 292 ? 9.412 14.262 -18.147 1.00 93.38 292 GLU A C 1
ATOM 2452 O O . GLU A 1 292 ? 8.848 14.855 -17.230 1.00 93.38 292 GLU A O 1
ATOM 2457 N N . SER A 1 293 ? 8.794 13.300 -18.837 1.00 93.62 293 SER A N 1
ATOM 2458 C CA . SER A 1 293 ? 7.376 12.976 -18.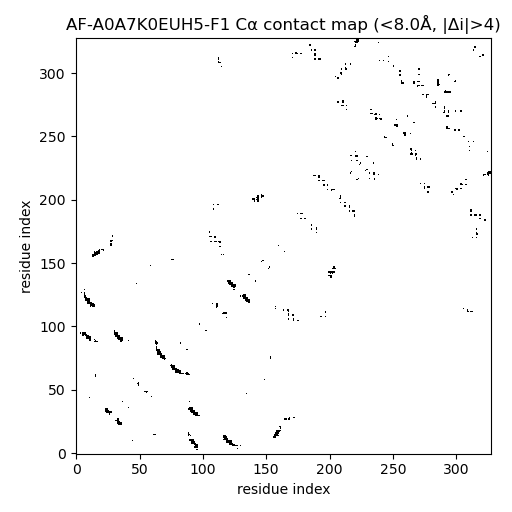642 1.00 93.62 293 SER A CA 1
ATOM 2459 C C . SER A 1 293 ? 7.044 12.397 -17.263 1.00 93.62 293 SER A C 1
ATOM 2461 O O . SER A 1 293 ? 5.868 12.269 -16.945 1.00 93.62 293 SER A O 1
ATOM 2463 N N . LEU A 1 294 ? 8.042 12.019 -16.455 1.00 94.06 294 LEU A N 1
ATOM 2464 C CA . LEU A 1 294 ? 7.843 11.617 -15.062 1.00 94.06 294 LEU A CA 1
ATOM 2465 C C . LEU A 1 294 ? 7.681 12.815 -14.113 1.00 94.06 294 LE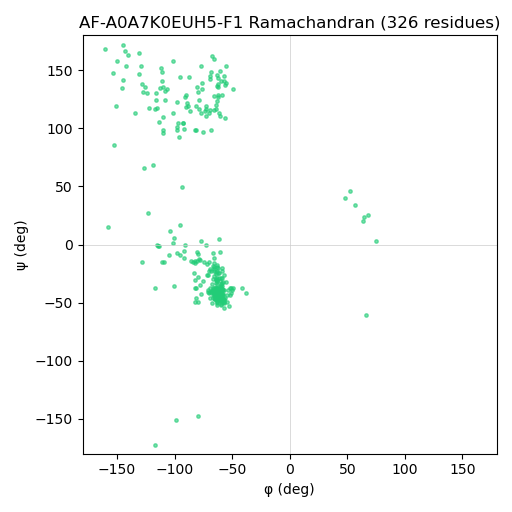U A C 1
ATOM 2467 O O . LEU A 1 294 ? 7.346 12.607 -12.949 1.00 94.06 294 LEU A O 1
ATOM 2471 N N . LYS A 1 295 ? 7.900 14.048 -14.595 1.00 93.00 295 LYS A N 1
ATOM 2472 C CA . LYS A 1 295 ? 7.831 15.331 -13.873 1.00 93.00 295 LYS A CA 1
ATOM 2473 C C . LYS A 1 295 ? 8.898 15.507 -12.791 1.00 93.00 295 LYS A C 1
ATOM 2475 O O . LYS A 1 295 ? 9.684 16.446 -12.845 1.00 93.00 295 LYS A O 1
ATOM 2480 N N . ASN A 1 296 ? 8.912 14.631 -11.791 1.00 92.44 296 ASN A N 1
ATOM 2481 C CA . ASN A 1 296 ? 9.841 14.652 -10.665 1.00 92.44 296 ASN A CA 1
ATOM 2482 C C . ASN A 1 296 ? 9.902 13.275 -9.973 1.00 92.44 296 ASN A C 1
ATOM 2484 O O . ASN A 1 296 ? 9.063 12.401 -10.203 1.00 92.44 296 ASN A O 1
ATOM 2488 N N . VAL A 1 297 ? 10.885 13.086 -9.083 1.00 92.94 297 VAL A N 1
ATOM 2489 C CA . VAL A 1 297 ? 11.081 11.825 -8.336 1.00 92.94 297 VAL A CA 1
ATOM 2490 C C . VAL A 1 297 ? 9.851 11.467 -7.500 1.00 92.94 297 VAL A C 1
ATOM 2492 O O . VAL A 1 297 ? 9.494 10.298 -7.382 1.00 92.94 297 VAL A O 1
ATOM 2495 N N . TYR A 1 298 ? 9.168 12.465 -6.938 1.00 89.75 298 TYR A N 1
ATOM 2496 C CA . TYR A 1 298 ? 7.984 12.249 -6.112 1.00 89.75 298 TYR A CA 1
ATOM 2497 C C . TYR A 1 298 ? 6.828 11.618 -6.901 1.00 89.75 298 TYR A C 1
ATOM 2499 O O . TYR A 1 298 ? 6.283 10.600 -6.479 1.00 89.75 298 TYR A O 1
ATOM 2507 N N . THR A 1 299 ? 6.507 12.170 -8.071 1.00 91.00 299 THR A N 1
ATOM 2508 C CA . THR A 1 299 ? 5.455 11.668 -8.969 1.00 91.00 299 THR A CA 1
ATOM 2509 C C . THR A 1 299 ? 5.808 10.277 -9.486 1.00 91.00 299 THR A C 1
ATOM 2511 O O . THR A 1 299 ? 4.974 9.374 -9.444 1.00 91.00 299 THR A O 1
ATOM 2514 N N . ALA A 1 300 ? 7.067 10.072 -9.891 1.00 94.94 300 ALA A N 1
ATOM 2515 C CA . ALA A 1 300 ? 7.573 8.764 -10.300 1.00 94.94 300 ALA A CA 1
ATOM 2516 C C . ALA A 1 300 ? 7.417 7.712 -9.189 1.00 94.94 300 ALA A C 1
ATOM 2518 O O . ALA A 1 300 ? 6.975 6.596 -9.455 1.00 94.94 300 ALA A O 1
ATOM 2519 N N . LYS A 1 301 ? 7.721 8.081 -7.939 1.00 93.75 301 LYS A N 1
ATOM 2520 C CA . LYS A 1 301 ? 7.555 7.217 -6.767 1.00 93.75 301 LYS A CA 1
ATOM 2521 C C . LYS A 1 301 ? 6.086 6.877 -6.504 1.00 93.75 301 LYS A C 1
ATOM 2523 O O . LYS A 1 301 ? 5.784 5.713 -6.267 1.00 93.75 301 LYS A O 1
ATOM 2528 N N . LEU A 1 302 ? 5.178 7.854 -6.560 1.00 91.00 302 LEU A N 1
ATOM 2529 C CA . LEU A 1 302 ? 3.741 7.614 -6.378 1.00 91.00 302 LEU A CA 1
ATOM 2530 C C . LEU A 1 302 ? 3.170 6.663 -7.437 1.00 91.00 302 LEU A C 1
ATOM 2532 O O . LEU A 1 302 ? 2.393 5.767 -7.109 1.00 91.00 302 LEU A O 1
ATOM 2536 N N . PHE A 1 303 ? 3.576 6.849 -8.693 1.00 95.00 303 PHE A N 1
ATOM 2537 C CA . PHE A 1 303 ? 3.201 5.967 -9.793 1.00 95.00 303 PHE A CA 1
ATOM 2538 C C . PHE A 1 303 ? 3.777 4.555 -9.606 1.00 95.00 303 PHE A C 1
ATOM 2540 O O . PHE A 1 303 ? 3.042 3.576 -9.709 1.00 95.00 303 PHE A O 1
ATOM 2547 N N . ALA A 1 304 ? 5.066 4.441 -9.262 1.00 96.62 304 ALA A N 1
ATOM 2548 C CA . ALA A 1 304 ? 5.709 3.156 -8.992 1.00 96.62 304 ALA A CA 1
ATOM 2549 C C . ALA A 1 304 ? 5.047 2.406 -7.825 1.00 96.62 304 ALA A C 1
ATOM 2551 O O . ALA A 1 304 ? 4.871 1.194 -7.912 1.00 96.62 304 ALA A O 1
ATOM 2552 N N . ASN A 1 305 ? 4.637 3.119 -6.772 1.00 94.69 305 ASN A N 1
ATOM 2553 C CA . ASN A 1 305 ? 3.941 2.540 -5.627 1.00 94.69 305 ASN A CA 1
ATOM 2554 C C . ASN A 1 305 ? 2.582 1.936 -6.009 1.00 94.69 305 ASN A C 1
ATOM 2556 O O . ASN A 1 305 ? 2.314 0.786 -5.681 1.00 94.69 305 ASN A O 1
ATOM 2560 N N . ASP A 1 306 ? 1.733 2.690 -6.717 1.00 94.00 306 ASP A N 1
ATOM 2561 C CA . ASP A 1 306 ? 0.407 2.213 -7.152 1.00 94.00 306 ASP A CA 1
ATOM 2562 C C . ASP A 1 306 ? 0.525 0.999 -8.081 1.00 94.00 306 ASP A C 1
ATOM 2564 O O . ASP A 1 306 ? -0.138 -0.024 -7.910 1.00 94.00 306 ASP A O 1
ATOM 2568 N N . LEU A 1 307 ? 1.468 1.070 -9.019 1.00 96.81 307 LEU A N 1
ATOM 2569 C CA . LEU A 1 307 ? 1.780 -0.029 -9.917 1.00 96.81 307 LEU A CA 1
ATOM 2570 C C . LEU A 1 307 ? 2.269 -1.281 -9.177 1.00 96.81 307 LEU A C 1
ATOM 2572 O O . LEU A 1 307 ? 1.864 -2.397 -9.519 1.00 96.81 307 LEU A O 1
ATOM 2576 N N . LEU A 1 308 ? 3.135 -1.110 -8.174 1.00 97.69 308 LEU A N 1
ATOM 2577 C CA . LEU A 1 308 ? 3.686 -2.216 -7.396 1.00 97.69 308 LEU A CA 1
ATOM 2578 C C . LEU A 1 308 ? 2.609 -2.849 -6.520 1.00 97.69 308 LEU A C 1
ATOM 2580 O O . LEU A 1 308 ? 2.456 -4.066 -6.540 1.00 97.69 308 LEU A O 1
ATOM 2584 N N . SER A 1 309 ? 1.813 -2.033 -5.830 1.00 96.38 309 SER A N 1
ATOM 2585 C CA . SER A 1 309 ? 0.655 -2.484 -5.059 1.00 96.38 309 SER A CA 1
ATOM 2586 C C . SER A 1 309 ? -0.282 -3.345 -5.914 1.00 96.38 309 SER A C 1
ATOM 2588 O O . SER A 1 309 ? -0.550 -4.494 -5.557 1.00 96.38 309 SER A O 1
ATOM 2590 N N . LYS A 1 310 ? -0.714 -2.859 -7.088 1.00 96.50 310 LYS A N 1
ATOM 2591 C CA . LYS A 1 310 ? -1.591 -3.637 -7.981 1.00 96.50 310 LYS A CA 1
ATOM 2592 C C . LYS A 1 310 ? -0.935 -4.924 -8.470 1.00 96.50 310 LYS A C 1
ATOM 2594 O O . LYS A 1 310 ? -1.601 -5.954 -8.551 1.00 96.50 310 LYS A O 1
ATOM 2599 N N . THR A 1 311 ? 0.366 -4.886 -8.751 1.00 97.75 311 THR A N 1
ATOM 2600 C CA . THR A 1 311 ? 1.142 -6.076 -9.128 1.00 97.75 311 THR A CA 1
ATOM 2601 C C . THR A 1 311 ? 1.152 -7.116 -8.004 1.00 97.75 311 THR A C 1
ATOM 2603 O O . THR A 1 311 ? 0.915 -8.296 -8.257 1.00 97.75 311 THR A O 1
ATOM 2606 N N . LEU A 1 312 ? 1.369 -6.690 -6.759 1.00 97.62 312 LEU A N 1
ATOM 2607 C CA . LEU A 1 312 ? 1.379 -7.561 -5.583 1.00 97.62 312 LEU A CA 1
ATOM 2608 C C . LEU A 1 312 ? -0.018 -8.102 -5.262 1.00 97.62 312 LEU A C 1
ATOM 2610 O O . LEU A 1 312 ? -0.162 -9.293 -4.999 1.00 97.62 312 LEU A O 1
ATOM 2614 N N . ILE A 1 313 ? -1.067 -7.287 -5.370 1.00 96.88 313 ILE A N 1
ATOM 2615 C CA . ILE A 1 313 ? -2.453 -7.761 -5.245 1.00 96.88 313 ILE A CA 1
ATOM 2616 C C . ILE A 1 313 ? -2.740 -8.814 -6.321 1.00 96.88 313 ILE A C 1
ATOM 2618 O O . ILE A 1 313 ? -3.229 -9.899 -6.012 1.00 96.88 313 ILE A O 1
ATOM 2622 N N . HIS A 1 314 ? -2.370 -8.555 -7.577 1.00 97.19 314 HIS A N 1
ATOM 2623 C CA . HIS A 1 314 ? -2.552 -9.529 -8.652 1.00 97.19 314 HIS A CA 1
ATOM 2624 C C . HIS A 1 314 ? -1.739 -10.813 -8.421 1.00 97.19 314 HIS A C 1
ATOM 2626 O O . HIS A 1 314 ? -2.212 -11.895 -8.760 1.00 97.19 314 HIS A O 1
ATOM 2632 N N . SER A 1 315 ? -0.575 -10.731 -7.767 1.00 96.75 315 SER A N 1
ATOM 2633 C CA . SER A 1 315 ? 0.210 -11.912 -7.383 1.00 96.75 315 SER A CA 1
ATOM 2634 C C . SER A 1 315 ? -0.496 -12.826 -6.376 1.00 96.75 315 SER A C 1
ATOM 2636 O O . SER A 1 315 ? -0.252 -14.029 -6.379 1.00 96.75 315 SER A O 1
ATOM 2638 N N . LEU A 1 316 ? -1.417 -12.290 -5.567 1.00 96.50 316 LEU A N 1
ATOM 2639 C CA . LEU A 1 316 ? -2.290 -13.080 -4.693 1.00 96.50 316 LEU A CA 1
ATOM 2640 C C . LEU A 1 316 ? -3.482 -13.685 -5.453 1.00 96.50 316 LEU A C 1
ATOM 2642 O O . LEU A 1 316 ? -4.017 -14.721 -5.054 1.00 96.50 316 LEU A O 1
ATOM 2646 N N . ILE A 1 317 ? -3.922 -13.045 -6.541 1.00 96.06 317 ILE A N 1
ATOM 2647 C CA . ILE A 1 317 ? -5.052 -13.504 -7.362 1.00 96.06 317 ILE A CA 1
ATOM 2648 C C . ILE A 1 317 ? -4.608 -14.621 -8.315 1.00 96.06 317 ILE A C 1
ATOM 2650 O O . ILE A 1 317 ? -5.242 -15.674 -8.360 1.00 96.06 317 ILE A O 1
ATOM 2654 N N . GLU A 1 318 ? -3.511 -14.410 -9.044 1.00 96.06 318 GLU A N 1
ATOM 2655 C CA . GLU A 1 318 ? -2.960 -15.335 -10.041 1.00 96.06 318 GLU A CA 1
ATOM 2656 C C . GLU A 1 318 ? -1.468 -15.635 -9.773 1.00 96.06 318 GLU A C 1
ATOM 2658 O O . GLU A 1 318 ? -0.602 -15.298 -10.587 1.00 96.06 318 GLU A O 1
ATOM 2663 N N . PRO A 1 319 ? -1.112 -16.308 -8.661 1.00 95.56 319 PRO A N 1
ATOM 2664 C CA . PRO A 1 319 ? 0.290 -16.515 -8.282 1.00 95.56 319 PRO A CA 1
ATOM 2665 C C . PRO A 1 319 ? 1.087 -17.291 -9.336 1.00 95.56 319 PRO A C 1
ATOM 2667 O O . PRO A 1 319 ? 2.260 -17.005 -9.566 1.00 95.56 319 PRO A O 1
ATOM 2670 N N . LYS A 1 320 ? 0.452 -18.242 -10.034 1.00 94.50 320 LYS A N 1
ATOM 2671 C CA . LYS A 1 320 ? 1.097 -19.011 -11.107 1.00 94.50 320 LYS A CA 1
ATOM 2672 C C . LYS A 1 320 ? 1.542 -18.121 -12.272 1.00 94.50 320 LYS A C 1
ATOM 2674 O O . LYS A 1 320 ? 2.643 -18.315 -12.772 1.00 94.50 320 LYS A O 1
ATOM 2679 N N . LEU A 1 321 ? 0.738 -17.124 -12.651 1.00 95.69 321 LEU A N 1
ATOM 2680 C CA . LEU A 1 321 ? 1.096 -16.193 -13.721 1.00 95.69 321 LEU A CA 1
ATOM 2681 C C . LEU A 1 321 ? 2.379 -15.431 -13.381 1.00 95.69 321 LEU A C 1
ATOM 2683 O O . LEU A 1 321 ? 3.218 -15.250 -14.251 1.00 95.69 321 LEU A O 1
ATOM 2687 N N . ILE A 1 322 ? 2.556 -15.012 -12.127 1.00 96.00 322 ILE A N 1
ATOM 2688 C CA . ILE A 1 322 ? 3.774 -14.313 -11.696 1.00 96.00 322 ILE A CA 1
ATOM 2689 C C . ILE A 1 322 ? 5.004 -15.211 -11.823 1.00 96.00 322 ILE A C 1
ATOM 2691 O O . ILE A 1 322 ? 6.046 -14.760 -12.295 1.00 96.00 322 ILE A O 1
ATOM 2695 N N . LEU A 1 323 ? 4.880 -16.489 -11.462 1.00 93.69 323 LEU A N 1
ATOM 2696 C CA . LEU A 1 323 ? 5.969 -17.455 -11.619 1.00 93.69 323 LEU A CA 1
ATOM 2697 C C . LEU A 1 323 ? 6.311 -17.712 -13.085 1.00 93.69 323 LEU A C 1
ATOM 2699 O O . LEU A 1 323 ? 7.489 -17.814 -13.421 1.00 93.69 323 LEU A O 1
ATOM 2703 N N . ASP A 1 324 ? 5.294 -17.811 -13.940 1.00 94.19 324 ASP A N 1
ATOM 2704 C CA . ASP A 1 324 ? 5.477 -18.003 -15.376 1.00 94.19 324 ASP A CA 1
ATOM 2705 C C . ASP A 1 324 ? 6.119 -16.750 -15.996 1.00 94.19 324 ASP A C 1
ATOM 2707 O O . ASP A 1 324 ? 7.131 -16.855 -16.683 1.00 94.19 324 ASP A O 1
ATOM 2711 N N . LEU A 1 325 ? 5.619 -15.553 -15.660 1.00 94.19 325 LEU A N 1
ATOM 2712 C CA . LEU A 1 325 ? 6.196 -14.279 -16.091 1.00 94.19 325 LEU A CA 1
ATOM 2713 C C . LEU A 1 325 ? 7.639 -14.119 -15.633 1.00 94.19 325 LEU A C 1
ATOM 2715 O O . LEU A 1 325 ? 8.434 -13.591 -16.396 1.00 94.19 325 LEU A O 1
ATOM 2719 N N . LYS A 1 326 ? 8.001 -14.553 -14.421 1.00 93.00 326 LYS A N 1
ATOM 2720 C CA . LYS A 1 326 ? 9.387 -14.468 -13.947 1.00 93.00 326 LYS A CA 1
ATOM 2721 C C . LYS A 1 326 ? 10.339 -15.244 -14.865 1.00 93.00 326 LYS A C 1
ATOM 2723 O O . LYS A 1 326 ? 11.404 -14.714 -15.154 1.00 93.00 326 LYS A O 1
ATOM 2728 N N . LYS A 1 327 ? 9.915 -16.417 -15.353 1.00 90.06 327 LYS A N 1
ATOM 2729 C CA . LYS A 1 327 ? 10.696 -17.343 -16.198 1.00 90.06 327 LYS A CA 1
ATOM 2730 C C . LYS A 1 327 ? 10.718 -17.009 -17.697 1.00 90.06 327 LYS A C 1
ATOM 2732 O O . LYS A 1 327 ? 11.499 -17.600 -18.439 1.00 90.06 327 LYS A O 1
ATOM 2737 N N . CYS A 1 328 ? 9.809 -16.154 -18.167 1.00 84.50 328 CYS A N 1
ATOM 2738 C CA . CYS A 1 328 ? 9.774 -15.660 -19.552 1.00 84.50 328 CYS A CA 1
ATOM 2739 C C . CYS A 1 328 ? 10.713 -14.465 -19.739 1.00 84.50 328 CYS A C 1
ATOM 2741 O O . CYS A 1 328 ? 11.260 -14.299 -20.851 1.00 84.50 328 CYS A O 1
#